Protein AF-A0A9P6Q3I6-F1 (afdb_monomer)

Foldseek 3Di:
DFPPQPDLPPQCVQKEKEKELLPDPPQCQLLVLLCLLSVHHYAYDYHPPDPPDPDRDWMKMWMQGNVRDIDIDTGSVVSNVVSQVVSVQADPDPVRNVLVVVLVVLVVVLVVLLCVQAVPDPHSLPQVSVLVSCVVSVVSLVVQLVQLVVLVLCLDNHNRDHHSVLSVLLLVLLVCCVSHVPSSVVQLDCVHRVSSVSNNVVCCPPPSVVVQSPPPDSSDDPRVPPDPDAAEDEFEDQAPVLLVCVCCQLVVWDWPDWDDDVPDSAIKTWTDDPPDNHIYMYGYCVVPVVDAGLPPCPDAAEDEDAAPVCSVPPRAVVVVKAWPDDQDDDPFWTWTWIAGPRGHIHIYTYGDPPND

Organism: NCBI:txid1343610

Sequence (356 aa):
MPKGINKPCSTLKGSRFILSGADVPPQTYLPQLLLTFAEVEFECQPSDGQKVDSTPPDAHLKHVREDGSTFELEDVKVITRYLARLLDLDGESAEEDAQLDMVLALLEKILRQWIAEVYSKPNPRDTDVFEKFLKNVTPALRKMEEHLVKNESNGHFIRNRITYLDIAYHEVVAFFLDTYPKSVGTILRPSELPATFKLYECFRVHPRLSRQVSTGDPWRYHRCSRVLGLRDVGFLVRDIRRSLKFYTNNFGFVCAKKLMAPQSHLGYVEFDLPNTTAVLSLLSQEGQPEHQPGKMTQGPFSLIVKDVRSMLKKEMTGNGVKVHNGPEEHSWGTLARILDPDNNVITIIDIKPGFE

Nearest PDB structures (foldseek):
  5umq-assembly1_A  TM=7.886E-01  e=2.091E-08  Streptomyces sp. CB03234
  1fa5-assembly1_B  TM=7.796E-01  e=3.645E-06  Escherichia coli
  4mts-assembly1_B  TM=7.533E-01  e=2.054E-06  Pseudomonas aeruginosa PAO1
  8bhz-assembly1_A-2  TM=7.173E-01  e=7.750E-07  Schistosoma haematobium
  2p25-assembly1_A-2  TM=7.422E-01  e=1.443E-05  Enterococcus faecalis V583

Structure (mmCIF, N/CA/C/O backbone):
data_AF-A0A9P6Q3I6-F1
#
_entry.id   AF-A0A9P6Q3I6-F1
#
loop_
_atom_site.group_PDB
_atom_site.id
_atom_site.type_symbol
_atom_site.label_atom_id
_atom_site.label_alt_id
_atom_site.label_comp_id
_atom_site.label_asym_id
_atom_site.label_entity_id
_atom_site.label_seq_id
_atom_site.pdbx_PDB_ins_code
_atom_site.Cartn_x
_atom_site.Cartn_y
_atom_site.Cartn_z
_atom_site.occupancy
_atom_site.B_iso_or_equiv
_atom_site.auth_seq_id
_atom_site.auth_comp_id
_atom_site.auth_asym_id
_atom_site.auth_atom_id
_atom_site.pdbx_PDB_model_num
ATOM 1 N N . MET A 1 1 ? -0.807 -15.926 20.078 1.00 32.12 1 MET A N 1
ATOM 2 C CA . MET A 1 1 ? -1.267 -15.147 18.910 1.00 32.12 1 MET A CA 1
ATOM 3 C C . MET A 1 1 ? -2.420 -14.273 19.370 1.00 32.12 1 MET A C 1
ATOM 5 O O . MET A 1 1 ? -3.267 -14.810 20.083 1.00 32.12 1 MET A O 1
ATOM 9 N N . PRO A 1 2 ? -2.441 -12.968 19.051 1.00 37.06 2 PRO A N 1
ATOM 10 C CA . PRO A 1 2 ? -3.590 -12.117 19.347 1.00 37.06 2 PRO A CA 1
ATOM 11 C C . PRO A 1 2 ? -4.831 -12.710 18.677 1.00 37.06 2 PRO A C 1
ATOM 13 O O . PRO A 1 2 ? -4.715 -13.351 17.629 1.00 37.06 2 PRO A O 1
ATOM 16 N N . LYS A 1 3 ? -6.006 -12.539 19.289 1.00 39.69 3 LYS A N 1
ATOM 17 C CA . LYS A 1 3 ? -7.287 -12.927 18.687 1.00 39.69 3 LYS A CA 1
ATOM 18 C C . LYS A 1 3 ? -7.513 -12.036 17.461 1.00 39.69 3 LYS A C 1
ATOM 20 O O . LYS A 1 3 ? -8.083 -10.961 17.578 1.00 39.69 3 LYS A O 1
ATOM 25 N N . GLY A 1 4 ? -6.976 -12.452 16.315 1.00 42.59 4 GLY A N 1
ATOM 26 C CA . GLY A 1 4 ? -7.217 -11.805 15.032 1.00 42.59 4 GLY A CA 1
ATOM 27 C C . GLY A 1 4 ? -8.708 -11.822 14.719 1.00 42.59 4 GLY A C 1
ATOM 28 O O . GLY A 1 4 ? -9.409 -12.725 15.177 1.00 42.59 4 GLY A O 1
ATOM 29 N N . ILE A 1 5 ? -9.153 -10.808 13.972 1.00 50.41 5 ILE A N 1
ATOM 30 C CA . ILE A 1 5 ? -10.521 -10.593 13.481 1.00 50.41 5 ILE A CA 1
ATOM 31 C C . ILE A 1 5 ? -11.199 -11.945 13.227 1.00 50.41 5 ILE A C 1
ATOM 33 O O . ILE A 1 5 ? -10.932 -12.633 12.235 1.00 50.41 5 ILE A O 1
ATOM 37 N N . ASN A 1 6 ? -12.013 -12.379 14.190 1.00 42.25 6 ASN A N 1
ATOM 38 C CA . ASN A 1 6 ? -12.636 -13.692 14.157 1.00 42.25 6 ASN A CA 1
ATOM 39 C C . ASN A 1 6 ? -13.849 -13.595 13.234 1.00 42.25 6 ASN A C 1
ATOM 41 O O . ASN A 1 6 ? -14.943 -13.257 13.670 1.00 42.25 6 ASN A O 1
ATOM 45 N N . LYS A 1 7 ? -13.610 -13.973 11.973 1.00 44.62 7 LYS A N 1
ATOM 46 C CA . LYS A 1 7 ? -14.520 -14.023 10.817 1.00 44.62 7 LYS A CA 1
ATOM 47 C C . LYS A 1 7 ? -14.640 -12.702 10.046 1.00 44.62 7 LYS A C 1
ATOM 49 O O . LYS A 1 7 ? -14.741 -11.647 10.662 1.00 44.62 7 LYS A O 1
ATOM 54 N N . PRO A 1 8 ? -14.691 -12.757 8.696 1.00 51.00 8 PRO A N 1
ATOM 55 C CA . PRO A 1 8 ? -15.210 -11.637 7.921 1.00 51.00 8 PRO A CA 1
ATOM 56 C C . PRO A 1 8 ? -16.589 -11.306 8.482 1.00 51.00 8 PRO A C 1
ATOM 58 O O . PRO A 1 8 ? -17.426 -12.203 8.629 1.00 51.00 8 PRO A O 1
ATOM 61 N N . CYS A 1 9 ? -16.769 -10.046 8.874 1.00 55.00 9 CYS A N 1
ATOM 62 C CA . CYS A 1 9 ? -17.995 -9.538 9.468 1.00 55.00 9 CYS A CA 1
ATOM 63 C C . CYS A 1 9 ? -19.157 -9.991 8.570 1.00 55.00 9 CYS A C 1
ATOM 65 O O . CYS A 1 9 ? -19.273 -9.534 7.434 1.00 55.00 9 CYS A O 1
ATOM 67 N N . SER A 1 10 ? -19.983 -10.944 9.025 1.00 61.25 10 SER A N 1
ATOM 68 C CA . SER A 1 10 ? -21.115 -11.464 8.235 1.00 61.25 10 SER A CA 1
ATOM 69 C C . SER A 1 10 ? -22.044 -10.336 7.780 1.00 61.25 10 SER A C 1
ATOM 71 O O . SER A 1 10 ? -22.721 -10.454 6.767 1.00 61.25 10 SER A O 1
ATOM 73 N N . THR A 1 11 ? -22.000 -9.234 8.522 1.00 63.50 11 THR A N 1
ATOM 74 C CA . THR A 1 11 ? -22.650 -7.942 8.321 1.00 63.50 11 THR A CA 1
ATOM 75 C C . THR A 1 11 ? -22.229 -7.201 7.046 1.00 63.50 11 THR A C 1
ATOM 77 O O . THR A 1 11 ? -22.896 -6.244 6.676 1.00 63.50 11 THR A O 1
ATOM 80 N N . LEU A 1 12 ? -21.143 -7.607 6.378 1.00 82.31 12 LEU A N 1
ATOM 81 C CA . LEU A 1 12 ? -20.655 -6.989 5.136 1.00 82.31 12 LEU A CA 1
ATOM 82 C C . LEU A 1 12 ? -20.884 -7.849 3.894 1.00 82.31 12 LEU A C 1
ATOM 84 O O . LEU A 1 12 ? -20.510 -7.460 2.787 1.00 82.31 12 LEU A O 1
ATOM 88 N N . LYS A 1 13 ? -21.484 -9.031 4.050 1.00 81.75 13 LYS A N 1
ATOM 89 C CA . LYS A 1 13 ? -21.786 -9.889 2.908 1.00 81.75 13 LYS A CA 1
ATOM 90 C C . LYS A 1 13 ? -22.810 -9.186 2.011 1.00 81.75 13 LYS A C 1
ATOM 92 O O . LYS A 1 13 ? -23.878 -8.818 2.473 1.00 81.75 13 LYS A O 1
ATOM 97 N N . GLY A 1 14 ? -22.473 -9.001 0.735 1.00 83.19 14 GLY A N 1
ATOM 98 C CA . GLY A 1 14 ? -23.333 -8.291 -0.220 1.00 83.19 14 GLY A CA 1
ATOM 99 C C . GLY A 1 14 ? -23.227 -6.762 -0.167 1.00 83.19 14 GLY A C 1
ATOM 100 O O . GLY A 1 14 ? -23.825 -6.099 -1.010 1.00 83.19 14 GLY A O 1
ATOM 101 N N . SER A 1 15 ? -22.441 -6.201 0.758 1.00 90.69 15 SER A N 1
ATOM 102 C CA . SER A 1 15 ? -22.097 -4.779 0.743 1.00 90.69 15 SER A CA 1
ATOM 103 C C . SER A 1 15 ? -21.006 -4.474 -0.283 1.00 90.69 15 SER A C 1
ATOM 105 O O . SER A 1 15 ? -20.135 -5.301 -0.556 1.00 90.69 15 SER A O 1
ATOM 107 N N . ARG A 1 16 ? -21.017 -3.249 -0.810 1.00 91.81 16 ARG A N 1
ATOM 108 C CA . ARG A 1 16 ? -19.974 -2.700 -1.683 1.00 91.81 16 ARG A CA 1
ATOM 109 C C . ARG A 1 16 ? -19.595 -1.297 -1.233 1.00 91.81 16 ARG A C 1
ATOM 111 O O . ARG A 1 16 ? -20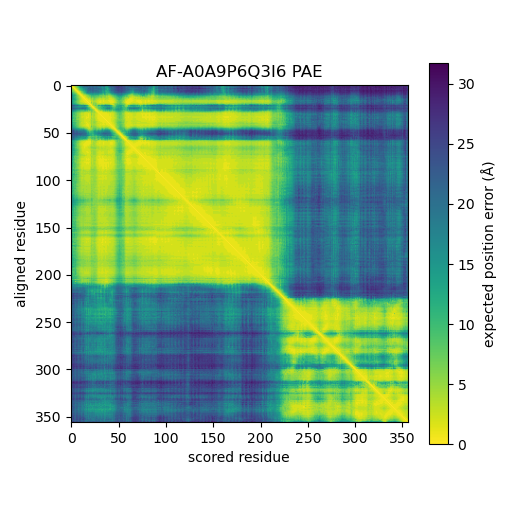.467 -0.488 -0.917 1.00 91.81 16 ARG A O 1
ATOM 118 N N . PHE A 1 17 ? -18.304 -0.994 -1.259 1.00 93.31 17 PHE A N 1
ATOM 119 C CA . PHE A 1 17 ? -17.782 0.333 -0.945 1.00 93.31 17 PHE A CA 1
ATOM 120 C C . PHE A 1 17 ? -17.242 0.997 -2.208 1.00 93.31 17 PHE A C 1
ATOM 122 O O . PHE A 1 17 ? -16.581 0.353 -3.019 1.00 93.31 17 PHE A O 1
ATOM 129 N N . ILE A 1 18 ? -17.524 2.283 -2.371 1.00 91.62 18 ILE A N 1
ATOM 130 C CA . ILE A 1 18 ? -16.950 3.128 -3.414 1.00 91.62 18 ILE A CA 1
ATOM 131 C C . ILE A 1 18 ? -16.285 4.298 -2.702 1.00 91.62 18 ILE A C 1
ATOM 133 O O . ILE A 1 18 ? -16.938 4.982 -1.915 1.00 91.62 18 ILE A O 1
ATOM 137 N N . LEU A 1 19 ? -14.997 4.499 -2.948 1.00 88.56 19 LEU A N 1
ATOM 138 C CA . LEU A 1 19 ? -14.213 5.574 -2.362 1.00 88.56 19 LEU A CA 1
ATOM 139 C C . LEU A 1 19 ? -13.742 6.523 -3.466 1.00 88.56 19 LEU A C 1
ATOM 141 O O . LEU A 1 19 ? -13.033 6.114 -4.387 1.00 88.56 19 LEU A O 1
ATOM 145 N N . SER A 1 20 ? -14.123 7.787 -3.347 1.00 85.19 20 SER A N 1
ATOM 146 C CA . SER A 1 20 ? -13.834 8.858 -4.299 1.00 85.19 20 SER A CA 1
ATOM 147 C C . SER A 1 20 ? -12.932 9.922 -3.668 1.00 85.19 20 SER A C 1
ATOM 149 O O . SER A 1 20 ? -12.764 9.966 -2.447 1.00 85.19 20 SER A O 1
ATOM 151 N N . GLY A 1 21 ? -12.319 10.771 -4.500 1.00 73.94 21 GLY A N 1
ATOM 152 C CA . GLY A 1 21 ? -11.299 11.736 -4.048 1.00 73.94 21 GLY A CA 1
ATOM 153 C C . GLY A 1 21 ? -9.914 11.104 -3.903 1.00 73.94 21 GLY A C 1
ATOM 154 O O . GLY A 1 21 ? -9.029 11.646 -3.248 1.00 73.94 21 GLY A O 1
ATOM 155 N N . ALA A 1 22 ? -9.728 9.930 -4.513 1.00 57.47 22 ALA A N 1
ATOM 156 C CA . ALA A 1 22 ? -8.557 9.112 -4.287 1.00 57.47 22 ALA A CA 1
ATOM 157 C C . ALA A 1 22 ? -7.266 9.783 -4.773 1.00 57.47 22 ALA A C 1
ATOM 159 O O . ALA A 1 22 ? -6.216 9.459 -4.232 1.00 57.47 22 ALA A O 1
ATOM 160 N N . ASP A 1 23 ? -7.342 10.715 -5.733 1.00 58.38 23 ASP A N 1
ATOM 161 C CA . ASP A 1 23 ? -6.241 11.289 -6.533 1.00 58.38 23 ASP A CA 1
ATOM 162 C C . ASP A 1 23 ? -5.193 12.116 -5.746 1.00 58.38 23 ASP A C 1
ATOM 164 O O . ASP A 1 23 ? -4.198 12.570 -6.316 1.00 58.38 23 ASP A O 1
ATOM 168 N N . VAL A 1 24 ? -5.377 12.287 -4.429 1.00 54.75 24 VAL A N 1
ATOM 169 C CA . VAL A 1 24 ? -4.492 13.086 -3.569 1.00 54.75 24 VAL A CA 1
ATOM 170 C C . VAL A 1 24 ? -4.094 12.312 -2.300 1.00 54.75 24 VAL A C 1
ATOM 172 O O . VAL A 1 24 ? -4.782 12.380 -1.274 1.00 54.75 24 VAL A O 1
ATOM 175 N N . PRO A 1 25 ? -2.948 11.603 -2.299 1.00 54.81 25 PRO A N 1
ATOM 176 C CA . PRO A 1 25 ? -2.324 11.143 -1.059 1.00 54.81 25 PRO A CA 1
ATOM 177 C C . PRO A 1 25 ? -2.041 12.381 -0.189 1.00 54.81 25 PRO A C 1
ATOM 179 O O . PRO A 1 25 ? -1.353 13.285 -0.672 1.00 54.81 25 PRO A O 1
ATOM 182 N N . PRO A 1 26 ? -2.593 12.509 1.039 1.00 60.44 26 PRO A N 1
ATOM 183 C CA . PRO A 1 26 ? -2.929 11.443 1.995 1.00 60.44 26 PRO A CA 1
ATOM 184 C C . PRO A 1 26 ? -4.432 11.248 2.321 1.00 60.44 26 PRO A C 1
ATOM 186 O O . PRO A 1 26 ? -4.755 10.542 3.277 1.00 60.44 26 PRO A O 1
ATOM 189 N N . GLN A 1 27 ? -5.364 11.872 1.595 1.00 62.66 27 GLN A N 1
ATOM 190 C CA . GLN A 1 27 ? -6.754 12.029 2.059 1.00 62.66 27 GLN A CA 1
ATOM 191 C C . GLN A 1 27 ? -7.611 10.755 1.991 1.00 62.66 27 GLN A C 1
ATOM 193 O O . GLN A 1 27 ? -8.518 10.601 2.796 1.00 62.66 27 GLN A O 1
ATOM 198 N N . THR A 1 28 ? -7.335 9.802 1.103 1.00 68.25 28 THR A N 1
ATOM 199 C CA . THR A 1 28 ? -8.105 8.539 1.031 1.00 68.25 28 THR A CA 1
ATOM 200 C C . THR A 1 28 ? -7.341 7.323 1.531 1.00 68.25 28 THR A C 1
ATOM 202 O O . THR A 1 28 ? -7.900 6.229 1.582 1.00 68.25 28 THR A O 1
ATOM 205 N N . TYR A 1 29 ? -6.072 7.488 1.900 1.00 79.25 29 TYR A N 1
ATOM 206 C CA . TYR A 1 29 ? -5.173 6.365 2.149 1.00 79.25 29 TYR A CA 1
ATOM 207 C C . TYR A 1 29 ? -5.635 5.480 3.305 1.00 79.25 29 TYR A C 1
ATOM 209 O O . TYR A 1 29 ? -5.768 4.269 3.152 1.00 79.25 29 TYR A O 1
ATOM 217 N N . LEU A 1 30 ? -5.938 6.088 4.453 1.00 86.56 30 LEU A N 1
ATOM 218 C CA . LEU A 1 30 ? -6.318 5.332 5.640 1.00 86.56 30 LEU A CA 1
ATOM 219 C C . LEU A 1 30 ? -7.632 4.547 5.439 1.00 86.56 30 LEU A C 1
ATOM 221 O O . LEU A 1 30 ? -7.637 3.351 5.721 1.00 86.56 30 LEU A O 1
ATOM 225 N N . PRO A 1 31 ? -8.709 5.118 4.864 1.00 90.62 31 PRO A N 1
ATOM 226 C CA . PRO A 1 31 ? -9.884 4.338 4.473 1.00 90.62 31 PRO A CA 1
ATOM 227 C C . PRO A 1 31 ? -9.581 3.129 3.569 1.00 90.62 31 PRO A C 1
ATOM 229 O O . PRO A 1 31 ? -10.076 2.032 3.836 1.00 90.62 31 PRO A O 1
ATOM 232 N N . GLN A 1 32 ? -8.750 3.299 2.532 1.00 86.88 32 GLN A N 1
ATOM 233 C CA . GLN A 1 32 ? -8.362 2.200 1.629 1.00 86.88 32 GLN A CA 1
ATOM 234 C C . GLN A 1 32 ? -7.597 1.109 2.372 1.00 86.88 32 GLN A C 1
ATOM 236 O O . GLN A 1 32 ? -7.838 -0.082 2.167 1.00 86.88 32 GLN A O 1
ATOM 241 N N . LEU A 1 33 ? -6.687 1.518 3.250 1.00 86.38 33 LEU A N 1
ATOM 242 C CA . LEU A 1 33 ? -5.874 0.627 4.056 1.00 86.38 33 LEU A CA 1
ATOM 243 C C . LEU A 1 33 ? -6.737 -0.231 4.988 1.00 86.38 33 LEU A C 1
ATOM 245 O O . LEU A 1 33 ? -6.525 -1.438 5.058 1.00 86.38 33 LEU A O 1
ATOM 249 N N . LEU A 1 34 ? -7.752 0.348 5.640 1.00 91.38 34 LEU A N 1
ATOM 250 C CA . LEU A 1 34 ? -8.669 -0.409 6.502 1.00 91.38 34 LEU A CA 1
ATOM 251 C C . LEU A 1 34 ? -9.511 -1.417 5.713 1.00 91.38 34 LEU A C 1
ATOM 253 O O . LEU A 1 34 ? -9.619 -2.573 6.123 1.00 91.38 34 LEU A O 1
ATOM 257 N N . LEU A 1 35 ? -10.067 -1.009 4.568 1.00 89.50 35 LEU A N 1
ATOM 258 C CA . LEU A 1 35 ? -10.831 -1.905 3.691 1.00 89.50 35 LEU A CA 1
ATOM 259 C C . LEU A 1 35 ? -9.955 -3.051 3.166 1.00 89.50 35 LEU A C 1
ATOM 261 O O . LEU A 1 35 ? -10.367 -4.211 3.194 1.00 89.50 35 LEU A O 1
ATOM 265 N N . THR A 1 36 ? -8.716 -2.744 2.774 1.00 85.69 36 THR A N 1
ATOM 266 C CA . THR A 1 36 ? -7.747 -3.745 2.308 1.00 85.69 36 THR A CA 1
ATOM 267 C C . THR A 1 36 ? -7.344 -4.698 3.431 1.00 85.69 36 THR A C 1
ATOM 269 O O . THR A 1 36 ? -7.360 -5.915 3.245 1.00 85.69 36 THR A O 1
ATOM 272 N N . PHE A 1 37 ? -7.043 -4.175 4.621 1.00 87.12 37 PHE A N 1
ATOM 273 C CA . PHE A 1 37 ? -6.702 -4.977 5.796 1.00 87.12 37 PHE A CA 1
ATOM 274 C C . PHE A 1 37 ? -7.845 -5.903 6.228 1.00 87.12 37 PHE A C 1
ATOM 276 O O . PHE A 1 37 ? -7.610 -6.999 6.743 1.00 87.12 37 PHE A O 1
ATOM 283 N N . ALA A 1 38 ? -9.090 -5.487 6.019 1.00 87.69 38 ALA A N 1
ATOM 284 C CA . ALA A 1 38 ? -10.259 -6.313 6.277 1.00 87.69 38 ALA A CA 1
ATOM 285 C C . ALA A 1 38 ? -10.596 -7.289 5.136 1.00 87.69 38 ALA A C 1
ATOM 287 O O . ALA A 1 38 ? -11.525 -8.081 5.290 1.00 87.69 38 ALA A O 1
ATOM 288 N N . GLU A 1 39 ? -9.843 -7.265 4.030 1.00 84.88 39 GLU A N 1
ATOM 289 C CA . GLU A 1 39 ? -10.104 -8.051 2.816 1.00 84.88 39 GLU A CA 1
ATOM 290 C C . GLU A 1 39 ? -11.527 -7.801 2.270 1.00 84.88 39 GLU A C 1
ATOM 292 O O . GLU A 1 39 ? -12.203 -8.712 1.794 1.00 84.88 39 GLU A O 1
ATOM 297 N N . VAL A 1 40 ? -11.989 -6.549 2.364 1.00 85.69 40 VAL A N 1
ATOM 298 C CA . VAL A 1 40 ? -13.291 -6.095 1.863 1.00 85.69 40 VAL A CA 1
ATOM 299 C C . VAL A 1 40 ? -13.122 -5.555 0.449 1.00 85.69 40 VAL A C 1
ATOM 301 O O . VAL A 1 40 ? -12.227 -4.754 0.191 1.00 85.69 40 VAL A O 1
ATOM 304 N N . GLU A 1 41 ? -13.990 -5.972 -0.473 1.00 83.12 41 GLU A N 1
ATOM 305 C CA . GLU A 1 41 ? -13.993 -5.434 -1.833 1.00 83.12 41 GLU A CA 1
ATOM 306 C C . GLU A 1 41 ? -14.492 -3.983 -1.853 1.00 83.12 41 GLU A C 1
ATOM 308 O O . GLU A 1 41 ? -15.535 -3.644 -1.284 1.00 83.12 41 GLU A O 1
ATOM 313 N N . PHE A 1 42 ? -13.754 -3.122 -2.550 1.00 87.69 42 PHE A N 1
ATOM 314 C CA . PHE A 1 42 ? -14.125 -1.732 -2.774 1.00 87.69 42 PHE A CA 1
ATOM 315 C C . PHE A 1 42 ? -13.688 -1.266 -4.162 1.00 87.69 42 PHE A C 1
ATOM 317 O O . PHE A 1 42 ? -12.839 -1.875 -4.810 1.00 87.69 42 PHE A O 1
ATOM 324 N N . GLU A 1 43 ? -14.288 -0.178 -4.625 1.00 85.62 43 GLU A N 1
ATOM 325 C CA . GLU A 1 43 ? -13.920 0.507 -5.859 1.00 85.62 43 GLU A CA 1
ATOM 326 C C . GLU A 1 43 ? -13.332 1.876 -5.519 1.00 85.62 43 GLU A C 1
ATOM 328 O O . GLU A 1 43 ? -13.913 2.619 -4.732 1.00 85.62 43 GLU A O 1
ATOM 333 N N . CYS A 1 44 ? -12.206 2.231 -6.136 1.00 82.12 44 CYS A N 1
ATOM 334 C CA . CYS A 1 44 ? -11.710 3.605 -6.125 1.00 82.12 44 CYS A CA 1
ATOM 335 C C . CYS A 1 44 ? -12.201 4.324 -7.376 1.00 82.12 44 CYS A C 1
ATOM 337 O O . CYS A 1 44 ? -11.988 3.832 -8.488 1.00 82.12 44 CYS A O 1
ATOM 339 N N . GLN A 1 45 ? -12.802 5.495 -7.201 1.00 78.62 45 GLN A N 1
ATOM 340 C CA . GLN A 1 45 ? -13.164 6.380 -8.299 1.00 78.62 45 GLN A CA 1
ATOM 341 C C . GLN A 1 45 ? -12.312 7.657 -8.237 1.00 78.62 45 GLN A C 1
ATOM 343 O O . GLN A 1 45 ? -12.076 8.188 -7.146 1.00 78.62 45 GLN A O 1
ATOM 348 N N . PRO A 1 46 ? -11.817 8.152 -9.386 1.00 68.50 46 PRO A N 1
ATOM 349 C CA . PRO A 1 46 ? -11.240 9.489 -9.446 1.00 68.50 46 PRO A CA 1
ATOM 350 C C . PRO A 1 46 ? -12.286 10.503 -8.981 1.00 68.50 46 PRO A C 1
ATOM 352 O O . PRO A 1 46 ? -13.486 10.273 -9.149 1.00 68.50 46 PRO A O 1
ATOM 355 N N . SER A 1 47 ? -11.865 11.635 -8.421 1.00 64.25 47 SER A N 1
ATOM 356 C CA . SER A 1 47 ? -12.816 12.738 -8.223 1.00 64.25 47 SER A CA 1
ATOM 357 C C . SER A 1 47 ? -13.380 13.149 -9.587 1.00 64.25 47 SER A C 1
ATOM 359 O O . SER A 1 47 ? -12.595 13.357 -10.513 1.00 64.25 47 SER A O 1
ATOM 361 N N . ASP A 1 48 ? -14.708 13.243 -9.719 1.00 59.44 48 ASP A N 1
ATOM 362 C CA . ASP A 1 48 ? -15.429 13.538 -10.967 1.00 59.44 48 ASP A CA 1
ATOM 363 C C . ASP A 1 48 ? -15.013 14.883 -11.577 1.00 59.44 48 ASP A C 1
ATOM 365 O O . ASP A 1 48 ? -15.710 15.877 -11.405 1.00 59.44 48 ASP A O 1
ATOM 369 N N . GLY A 1 49 ? -13.873 14.936 -12.274 1.00 51.50 49 GLY A N 1
ATOM 370 C CA . GLY A 1 49 ? -13.434 16.004 -13.180 1.00 51.50 49 GLY A CA 1
ATOM 371 C C . GLY A 1 49 ? -13.559 17.451 -12.685 1.00 51.50 49 GLY A C 1
ATOM 372 O O . GLY A 1 49 ? -13.444 18.366 -13.506 1.00 51.50 49 GLY A O 1
ATOM 373 N N . GLN A 1 50 ? -13.827 17.689 -11.397 1.00 47.91 50 GLN A N 1
ATOM 374 C CA . GLN A 1 50 ? -14.010 19.021 -10.857 1.00 47.91 50 GLN A CA 1
ATOM 375 C C . GLN A 1 50 ? -12.672 19.717 -11.016 1.00 47.91 50 GLN A C 1
ATOM 377 O O . GLN A 1 50 ? -11.631 19.206 -10.598 1.00 47.91 50 GLN A O 1
ATOM 382 N N . LYS A 1 51 ? -12.703 20.849 -11.727 1.00 47.03 51 LYS A N 1
ATOM 383 C CA . LYS A 1 51 ? -11.537 21.702 -11.919 1.00 47.03 51 LYS A CA 1
ATOM 384 C C . LYS A 1 51 ? -10.879 21.868 -10.559 1.00 47.03 51 LYS A C 1
ATOM 386 O O . LYS A 1 51 ? -11.543 22.291 -9.619 1.00 47.03 51 LYS A O 1
ATOM 391 N N . VAL A 1 52 ? -9.608 21.485 -10.488 1.00 45.38 52 VAL A N 1
ATOM 392 C CA . VAL A 1 52 ? -8.768 21.629 -9.305 1.00 45.38 52 VAL A CA 1
ATOM 393 C C . VAL A 1 52 ? -8.618 23.125 -9.036 1.00 45.38 52 VAL A C 1
ATOM 395 O O . VAL A 1 52 ? -7.655 23.757 -9.464 1.00 45.38 52 VAL A O 1
ATOM 398 N N . ASP A 1 53 ? -9.606 23.716 -8.370 1.00 49.72 53 ASP A N 1
ATOM 399 C CA . ASP A 1 53 ? -9.349 24.854 -7.507 1.00 49.72 53 ASP A CA 1
ATOM 400 C C . ASP A 1 53 ? -8.376 24.363 -6.424 1.00 49.72 53 ASP A C 1
ATOM 402 O O . ASP A 1 53 ? -8.298 23.174 -6.124 1.00 49.72 53 ASP A O 1
ATOM 406 N N . SER A 1 54 ? -7.553 25.257 -5.885 1.00 51.09 54 SER A N 1
ATOM 407 C CA . SER A 1 54 ? -6.342 24.968 -5.092 1.00 51.09 54 SER A CA 1
ATOM 408 C C . SER A 1 54 ? -6.529 24.153 -3.796 1.00 51.09 54 SER A C 1
ATOM 410 O O . SER A 1 54 ? -5.576 24.009 -3.028 1.00 51.09 54 SER A O 1
ATOM 412 N N . THR A 1 55 ? -7.726 23.625 -3.539 1.00 53.66 55 THR A N 1
ATOM 413 C CA . THR A 1 55 ? -8.050 22.765 -2.403 1.00 53.66 55 THR A CA 1
ATOM 414 C C . THR A 1 55 ? -8.281 21.338 -2.909 1.00 53.66 55 THR A C 1
ATOM 416 O O . THR A 1 55 ? -9.144 21.139 -3.762 1.00 53.66 55 THR A O 1
ATOM 419 N N . PRO A 1 56 ? -7.519 20.341 -2.427 1.00 54.62 56 PRO A N 1
ATOM 420 C CA . PRO A 1 56 ? -7.724 18.963 -2.840 1.00 54.62 56 PRO A CA 1
ATOM 421 C C . PRO A 1 56 ? -9.136 18.487 -2.461 1.00 54.62 56 PRO A C 1
ATOM 423 O O . PRO A 1 56 ? -9.590 18.827 -1.366 1.00 54.62 56 PRO A O 1
ATOM 426 N N . PRO A 1 57 ? -9.830 17.751 -3.350 1.00 59.03 57 PRO A N 1
ATOM 427 C CA . PRO A 1 57 ? -11.199 17.311 -3.111 1.00 59.03 57 PRO A CA 1
ATOM 428 C C . PRO A 1 57 ? -11.250 16.378 -1.904 1.00 59.03 57 PRO A C 1
ATOM 430 O O . PRO A 1 57 ? -10.492 15.414 -1.842 1.00 59.03 57 PRO A O 1
ATOM 433 N N . ASP A 1 58 ? -12.155 16.656 -0.966 1.00 72.38 58 ASP A N 1
ATOM 434 C CA . ASP A 1 58 ? -12.319 15.835 0.229 1.00 72.38 58 ASP A CA 1
ATOM 435 C C . ASP A 1 58 ? -12.640 14.375 -0.133 1.00 72.38 58 ASP A C 1
ATOM 437 O O . ASP A 1 58 ? -13.337 14.076 -1.107 1.00 72.38 58 ASP A O 1
ATOM 441 N N . ALA A 1 59 ? -12.126 13.446 0.676 1.00 84.81 59 ALA A N 1
ATOM 442 C CA . ALA A 1 59 ? -12.453 12.033 0.547 1.00 84.81 59 ALA A CA 1
ATOM 443 C C . ALA A 1 59 ? -13.968 11.821 0.700 1.00 84.81 59 ALA A C 1
ATOM 445 O O . ALA A 1 59 ? -14.566 12.316 1.658 1.00 84.81 59 ALA A O 1
ATOM 446 N N . HIS A 1 60 ? -14.562 11.035 -0.200 1.00 90.25 60 HIS A N 1
ATOM 447 C CA . HIS A 1 60 ? -15.976 10.651 -0.157 1.00 90.25 60 HIS A CA 1
ATOM 448 C C . HIS A 1 60 ? -16.102 9.129 -0.169 1.00 90.25 60 HIS A C 1
ATOM 450 O O . HIS A 1 60 ? -15.466 8.453 -0.976 1.00 90.25 60 HIS A O 1
ATOM 456 N N . LEU A 1 61 ? -16.903 8.577 0.740 1.00 93.19 61 LEU A N 1
ATOM 457 C CA . LEU A 1 61 ? -17.228 7.156 0.804 1.00 93.19 61 LEU A CA 1
ATOM 458 C C . LEU A 1 61 ? -18.716 6.964 0.533 1.00 93.19 61 LEU A C 1
ATOM 460 O O . LEU A 1 61 ? -19.555 7.497 1.256 1.00 93.19 61 LEU A O 1
ATOM 464 N N . LYS A 1 62 ? -19.037 6.069 -0.399 1.00 95.31 62 LYS A N 1
ATOM 465 C CA . LYS A 1 62 ? -20.372 5.502 -0.587 1.00 95.31 62 LYS A CA 1
ATOM 466 C C . LYS A 1 62 ? -20.380 4.023 -0.217 1.00 95.31 62 LYS A C 1
ATOM 468 O O . LYS A 1 62 ? -19.769 3.196 -0.890 1.00 95.31 62 LYS A O 1
ATOM 473 N N . HIS A 1 63 ? -21.115 3.679 0.834 1.00 95.69 63 HIS A N 1
ATOM 474 C CA . HIS A 1 63 ? -21.405 2.301 1.222 1.00 95.69 63 HIS A CA 1
ATOM 475 C C . HIS A 1 63 ? -22.777 1.897 0.672 1.00 95.69 63 HIS A C 1
ATOM 477 O O . HIS A 1 63 ? -23.807 2.424 1.092 1.00 95.69 63 HIS A O 1
ATOM 483 N N . VAL A 1 64 ? -22.785 0.958 -0.271 1.00 94.94 64 VAL A N 1
ATOM 484 C CA . VAL A 1 64 ? -23.984 0.291 -0.792 1.00 94.94 64 VAL A CA 1
ATOM 485 C C . VAL A 1 64 ? -24.208 -0.976 0.029 1.00 94.94 64 VAL A C 1
ATOM 487 O O . VAL A 1 64 ? -23.346 -1.853 0.038 1.00 94.94 64 VAL A O 1
ATOM 490 N N . ARG A 1 65 ? -25.330 -1.063 0.741 1.00 93.25 65 ARG A N 1
ATOM 491 C CA . ARG A 1 65 ? -25.691 -2.227 1.564 1.00 93.25 65 ARG A CA 1
ATOM 492 C C . ARG A 1 65 ? -26.319 -3.334 0.713 1.00 93.25 65 ARG A C 1
ATOM 494 O O . ARG A 1 65 ? -26.687 -3.105 -0.437 1.00 93.25 65 ARG A O 1
ATOM 501 N N . GLU A 1 66 ? -26.489 -4.518 1.301 1.00 91.50 66 GLU A N 1
ATOM 502 C CA . GLU A 1 66 ? -27.098 -5.687 0.643 1.00 91.50 66 GLU A CA 1
ATOM 503 C C . GLU A 1 66 ? -28.514 -5.409 0.097 1.00 91.50 66 GLU A C 1
ATOM 505 O O . GLU A 1 66 ? -28.868 -5.885 -0.979 1.00 91.50 66 GLU A O 1
ATOM 510 N N . ASP A 1 67 ? -29.307 -4.587 0.791 1.00 93.00 67 ASP A N 1
ATOM 511 C CA . ASP A 1 67 ? -30.658 -4.183 0.370 1.00 93.00 67 ASP A CA 1
ATOM 512 C C . ASP A 1 67 ? -30.673 -3.111 -0.739 1.00 93.00 67 ASP A C 1
ATOM 514 O O . ASP A 1 67 ? -31.736 -2.642 -1.147 1.00 93.00 67 ASP A O 1
ATOM 518 N N . GLY A 1 68 ? -29.497 -2.701 -1.219 1.00 93.50 68 GLY A N 1
ATOM 519 C CA . GLY A 1 68 ? -29.319 -1.638 -2.202 1.00 93.50 68 GLY A CA 1
ATOM 520 C C . GLY A 1 68 ? -29.400 -0.223 -1.626 1.00 93.50 68 GLY A C 1
ATOM 521 O O . GLY A 1 68 ? -29.164 0.734 -2.366 1.00 93.50 68 GLY A O 1
ATOM 522 N N . SER A 1 69 ? -29.689 -0.053 -0.330 1.00 96.12 69 SER A N 1
ATOM 523 C CA . SER A 1 69 ? -29.652 1.263 0.310 1.00 96.12 69 SER A CA 1
ATOM 524 C C . SER A 1 69 ? -28.224 1.802 0.361 1.00 96.12 69 SER A C 1
ATOM 526 O O . SER A 1 69 ? -27.249 1.054 0.479 1.00 96.12 69 SER A O 1
ATOM 528 N N . THR A 1 70 ? -28.089 3.123 0.280 1.00 96.12 70 THR A N 1
ATOM 529 C CA . THR A 1 70 ? -26.786 3.789 0.262 1.00 96.12 70 THR A CA 1
ATOM 530 C C . THR A 1 70 ? -26.595 4.655 1.496 1.00 96.12 70 THR A C 1
ATOM 532 O O . THR A 1 70 ? -27.525 5.319 1.954 1.00 96.12 70 THR A O 1
ATOM 535 N N . PHE A 1 71 ? -25.374 4.670 2.019 1.00 95.88 71 PHE A N 1
ATOM 536 C CA . PHE A 1 71 ? -24.930 5.577 3.069 1.00 95.88 71 PHE A CA 1
ATOM 537 C C . PHE A 1 71 ? -23.653 6.271 2.609 1.00 95.88 71 PHE A C 1
ATOM 539 O O . PHE A 1 71 ? -22.717 5.602 2.171 1.00 95.88 71 PHE A O 1
ATOM 546 N N . GLU A 1 72 ? -23.641 7.598 2.672 1.00 95.38 72 GLU A N 1
ATOM 547 C CA . GLU A 1 72 ? -22.558 8.419 2.138 1.00 95.38 72 GLU A CA 1
ATOM 548 C C . GLU A 1 72 ? -21.928 9.253 3.251 1.00 95.38 72 GLU A C 1
ATOM 550 O O . GLU A 1 72 ? -22.620 9.723 4.157 1.00 95.38 72 GLU A O 1
ATOM 555 N N . LEU A 1 73 ? -20.606 9.384 3.199 1.00 93.94 73 LEU A N 1
ATOM 556 C CA . LEU A 1 73 ? -19.799 10.141 4.144 1.00 93.94 73 LEU A CA 1
ATOM 557 C C . LEU A 1 73 ? -18.744 10.940 3.390 1.00 93.94 73 LEU A C 1
ATOM 559 O O . LEU A 1 73 ? -18.173 10.463 2.414 1.00 93.94 73 LEU A O 1
ATOM 563 N N . GLU A 1 74 ? -18.443 12.111 3.924 1.00 90.31 74 GLU A N 1
ATOM 564 C CA . GLU A 1 74 ? -17.322 12.954 3.523 1.00 90.31 74 GLU A CA 1
ATOM 565 C C . GLU A 1 74 ? -16.378 13.113 4.718 1.00 90.31 74 GLU A C 1
ATOM 567 O O . GLU A 1 74 ? -16.751 12.781 5.847 1.00 90.31 74 GLU A O 1
ATOM 572 N N . ASP A 1 75 ? -15.176 13.631 4.469 1.00 87.75 75 ASP A N 1
ATOM 573 C CA . ASP A 1 75 ? -14.069 13.765 5.424 1.00 87.75 75 ASP A CA 1
ATOM 574 C C . ASP A 1 75 ? -13.399 12.430 5.798 1.00 87.75 75 ASP A C 1
ATOM 576 O O . ASP A 1 75 ? -13.997 11.477 6.308 1.00 87.75 75 ASP A O 1
ATOM 580 N N . VAL A 1 76 ? -12.079 12.383 5.594 1.00 87.44 76 VAL A N 1
ATOM 581 C CA . VAL A 1 76 ? -11.251 11.194 5.835 1.00 87.44 76 VAL A CA 1
ATOM 582 C C . VAL A 1 76 ? -11.384 10.644 7.252 1.00 87.44 76 VAL A C 1
ATOM 584 O O . VAL A 1 76 ? -11.353 9.426 7.439 1.00 87.44 76 VAL A O 1
ATOM 587 N N . LYS A 1 77 ? -11.540 11.498 8.266 1.00 88.44 77 LYS A N 1
ATOM 588 C CA . LYS A 1 77 ? -11.588 11.076 9.670 1.00 88.44 77 LYS A CA 1
ATOM 589 C C . LYS A 1 77 ? -12.936 10.464 9.991 1.00 88.44 77 LYS A C 1
ATOM 591 O O . LYS A 1 77 ? -12.997 9.445 10.678 1.00 88.44 77 LYS A O 1
ATOM 596 N N . VAL A 1 78 ? -14.010 11.071 9.493 1.00 92.31 78 VAL A N 1
ATOM 597 C CA . VAL A 1 78 ? -15.370 10.543 9.650 1.00 92.31 78 VAL A CA 1
ATOM 598 C C . VAL A 1 78 ? -15.477 9.183 8.962 1.00 92.31 78 VAL A C 1
ATOM 600 O O . VAL A 1 78 ? -15.925 8.219 9.588 1.00 92.31 78 VAL A O 1
ATOM 603 N N . ILE A 1 79 ? -14.981 9.080 7.727 1.00 94.50 79 ILE A N 1
ATOM 604 C CA . ILE A 1 79 ? -14.911 7.829 6.965 1.00 94.50 79 ILE A CA 1
ATOM 605 C C . ILE A 1 79 ? -14.080 6.779 7.715 1.00 94.50 79 ILE A C 1
ATOM 607 O O . ILE A 1 79 ? -14.538 5.654 7.904 1.00 94.50 79 ILE A O 1
ATOM 611 N N . THR A 1 80 ? -12.887 7.144 8.193 1.00 92.44 80 THR A N 1
ATOM 612 C CA . THR A 1 80 ? -11.990 6.240 8.934 1.00 92.44 80 THR A CA 1
ATOM 613 C C . THR A 1 80 ? -12.673 5.674 10.174 1.00 92.44 80 THR A C 1
ATOM 615 O O . THR A 1 80 ? -12.698 4.459 10.341 1.00 92.44 80 THR A O 1
ATOM 618 N N . ARG A 1 81 ? -13.283 6.516 11.018 1.00 93.50 81 ARG A N 1
ATOM 619 C CA . ARG A 1 81 ? -13.983 6.059 12.233 1.00 93.50 81 ARG A CA 1
ATOM 620 C C . ARG A 1 81 ? -15.213 5.218 11.916 1.00 93.50 81 ARG A C 1
ATOM 622 O O . ARG A 1 81 ? -15.563 4.316 12.671 1.00 93.50 81 ARG A O 1
ATOM 629 N N . TYR A 1 82 ? -15.919 5.532 10.832 1.00 95.50 82 TYR A N 1
ATOM 630 C CA . TYR A 1 82 ? -17.043 4.719 10.380 1.00 95.50 82 TYR A CA 1
ATOM 631 C C . TYR A 1 82 ? -16.588 3.310 9.991 1.00 95.50 82 TYR A C 1
ATOM 633 O O . TYR A 1 82 ? -17.148 2.330 10.481 1.00 95.50 82 TYR A O 1
ATOM 641 N N . LEU A 1 83 ? -15.549 3.216 9.159 1.00 95.25 83 LEU A N 1
ATOM 642 C CA . LEU A 1 83 ? -14.973 1.945 8.734 1.00 95.25 83 LEU A CA 1
ATOM 643 C C . LEU A 1 83 ? -14.362 1.185 9.912 1.00 95.25 83 LEU A C 1
ATOM 645 O O . LEU A 1 83 ? -14.607 -0.008 10.034 1.00 95.25 83 LEU A O 1
ATOM 649 N N . ALA A 1 84 ? -13.640 1.856 10.812 1.00 95.00 84 ALA A N 1
ATOM 650 C CA . ALA A 1 84 ? -13.053 1.228 11.991 1.00 95.00 84 ALA A CA 1
ATOM 651 C C . ALA A 1 84 ? -14.118 0.526 12.846 1.00 95.00 84 ALA A C 1
ATOM 653 O O . ALA A 1 84 ? -13.984 -0.662 13.124 1.00 95.00 84 ALA A O 1
ATOM 654 N N . ARG A 1 85 ? -15.230 1.203 13.163 1.00 94.62 85 ARG A N 1
ATOM 655 C CA . ARG A 1 85 ? -16.350 0.594 13.905 1.00 94.62 85 ARG A CA 1
ATOM 656 C C . ARG A 1 85 ? -17.014 -0.541 13.138 1.00 94.62 85 ARG A C 1
ATOM 658 O O . ARG A 1 85 ? -17.326 -1.578 13.712 1.00 94.62 85 ARG A O 1
ATOM 665 N N . LEU A 1 86 ? -17.230 -0.356 11.837 1.00 93.75 86 LEU A N 1
ATOM 666 C CA . LEU A 1 86 ? -17.861 -1.363 10.984 1.00 93.75 86 LEU A CA 1
ATOM 667 C C . LEU A 1 86 ? -17.019 -2.648 10.862 1.00 93.75 86 LEU A C 1
ATOM 669 O O . LEU A 1 86 ? -17.571 -3.734 10.671 1.00 93.75 86 LEU A O 1
ATOM 673 N N . LEU A 1 87 ? -15.697 -2.513 10.973 1.00 92.69 87 LEU A N 1
ATOM 674 C CA . LEU A 1 87 ? -14.704 -3.577 10.831 1.00 92.69 87 LEU A CA 1
ATOM 675 C C . LEU A 1 87 ? -14.178 -4.117 12.168 1.00 92.69 87 LEU A C 1
ATOM 677 O O . LEU A 1 87 ? -13.288 -4.965 12.141 1.00 92.69 87 LEU A O 1
ATOM 681 N N . ASP A 1 88 ? -14.721 -3.659 13.301 1.00 92.81 88 ASP A N 1
ATOM 682 C CA . ASP A 1 88 ? -14.268 -4.034 14.651 1.00 92.81 88 ASP A CA 1
ATOM 683 C C . ASP A 1 88 ? -12.774 -3.715 14.891 1.00 92.81 88 ASP A C 1
ATOM 685 O O . ASP A 1 88 ? -12.004 -4.506 15.433 1.00 92.81 88 ASP A O 1
ATOM 689 N N . LEU A 1 89 ? -12.353 -2.542 14.410 1.00 94.56 89 LEU A N 1
ATOM 690 C CA . LEU A 1 89 ? -11.002 -1.980 14.513 1.00 94.56 89 LEU A CA 1
ATOM 691 C C . LEU A 1 89 ? -10.956 -0.716 15.391 1.00 94.56 89 LEU A C 1
ATOM 693 O O . LEU A 1 89 ? -9.947 -0.010 15.377 1.00 94.56 89 LEU A O 1
ATOM 697 N N . ASP A 1 90 ? -12.040 -0.393 16.097 1.00 94.75 90 ASP A N 1
ATOM 698 C CA . ASP A 1 90 ? -12.128 0.755 17.013 1.00 94.75 90 ASP A CA 1
ATOM 699 C C . ASP A 1 90 ? -11.984 0.320 18.487 1.00 94.75 90 ASP A C 1
ATOM 701 O O . ASP A 1 90 ? -11.703 -0.851 18.777 1.00 94.75 90 ASP A O 1
ATOM 705 N N . GLY A 1 91 ? -12.151 1.249 19.428 1.00 93.38 91 GLY A N 1
ATOM 706 C CA . GLY A 1 91 ? -12.227 0.936 20.851 1.00 93.38 91 GLY A CA 1
ATOM 707 C C . GLY A 1 91 ? -13.494 0.152 21.225 1.00 93.38 91 GLY A C 1
ATOM 708 O O . GLY A 1 91 ? -14.517 0.169 20.544 1.00 93.38 91 GLY A O 1
ATOM 709 N N . GLU A 1 92 ? -13.432 -0.579 22.340 1.00 94.00 92 GLU A N 1
ATOM 710 C CA . GLU A 1 92 ? -14.592 -1.260 22.949 1.00 94.00 92 GLU A CA 1
ATOM 711 C C . GLU A 1 92 ? -15.358 -0.358 23.931 1.00 94.00 92 GLU A C 1
ATOM 713 O O . GLU A 1 92 ? -16.421 -0.741 24.428 1.00 94.00 92 GLU A O 1
ATOM 718 N N . SER A 1 93 ? -14.814 0.812 24.269 1.00 94.75 93 SER A N 1
ATOM 719 C CA . SER A 1 93 ? -15.435 1.771 25.179 1.00 94.75 93 SER A CA 1
ATOM 720 C C . SER A 1 93 ? -15.082 3.204 24.799 1.00 94.75 93 SER A C 1
ATOM 722 O O . SER A 1 93 ? -14.085 3.454 24.125 1.00 94.75 93 SER A O 1
ATOM 724 N N . ALA A 1 94 ? -15.863 4.159 25.307 1.00 95.38 94 ALA A N 1
ATOM 725 C CA . ALA A 1 94 ? -15.630 5.580 25.067 1.00 95.38 94 ALA A CA 1
ATOM 726 C C . ALA A 1 94 ? -14.233 6.041 25.525 1.00 95.38 94 ALA A C 1
ATOM 728 O O . ALA A 1 94 ? -13.641 6.935 24.925 1.00 95.38 94 ALA A O 1
ATOM 729 N N . GLU A 1 95 ? -13.689 5.444 26.588 1.00 95.00 95 GLU A N 1
ATOM 730 C CA . GLU A 1 95 ? -12.333 5.724 27.057 1.00 95.00 95 GLU A CA 1
ATOM 731 C C . GLU A 1 95 ? -11.265 5.216 26.086 1.00 95.00 95 GLU A C 1
ATOM 733 O O . GLU A 1 95 ? -10.258 5.897 25.891 1.00 95.00 95 GLU A O 1
ATOM 738 N N . GLU A 1 96 ? -11.466 4.045 25.478 1.00 94.19 96 GLU A N 1
ATOM 739 C CA . GLU A 1 96 ? -10.554 3.523 24.455 1.00 94.19 96 GLU A CA 1
ATOM 740 C C . GLU A 1 96 ? -10.626 4.355 23.176 1.00 94.19 96 GLU A C 1
ATOM 742 O O . GLU A 1 96 ? -9.581 4.739 22.653 1.00 94.19 96 GLU A O 1
ATOM 747 N N . ASP A 1 97 ? -11.830 4.724 22.735 1.00 94.06 97 ASP A N 1
ATOM 748 C CA . ASP A 1 97 ? -12.030 5.613 21.586 1.00 94.06 97 ASP A CA 1
ATOM 749 C C . ASP A 1 97 ? -11.332 6.963 21.811 1.00 94.06 97 ASP A C 1
ATOM 751 O O . ASP A 1 97 ? -10.631 7.472 20.936 1.00 94.06 97 ASP A O 1
ATOM 755 N N . ALA A 1 98 ? -11.437 7.529 23.018 1.00 93.69 98 ALA A N 1
ATOM 756 C CA . ALA A 1 98 ? -10.758 8.775 23.367 1.00 93.69 98 ALA A CA 1
ATOM 757 C C . ALA A 1 98 ? -9.222 8.637 23.366 1.00 93.69 98 ALA A C 1
ATOM 759 O O . ALA A 1 98 ? -8.511 9.577 22.994 1.00 93.69 98 ALA A O 1
ATOM 760 N N . GLN A 1 99 ? -8.689 7.482 23.777 1.00 92.69 99 GLN A N 1
ATOM 761 C CA . GLN A 1 99 ? -7.251 7.200 23.704 1.00 92.69 99 GLN A CA 1
ATOM 762 C C . GLN A 1 99 ? -6.782 7.067 22.252 1.00 92.69 99 GLN A C 1
ATOM 764 O O . GLN A 1 99 ? -5.747 7.639 21.895 1.00 92.69 99 GLN A O 1
ATOM 769 N N . LEU A 1 100 ? -7.559 6.386 21.410 1.00 93.00 100 LEU A N 1
ATOM 770 C CA . LEU A 1 100 ? -7.313 6.298 19.974 1.00 93.00 100 LEU A CA 1
ATOM 771 C C . LEU A 1 100 ? -7.340 7.693 19.330 1.00 93.00 100 LEU A C 1
ATOM 773 O O . LEU A 1 100 ? -6.389 8.083 18.655 1.00 93.00 100 LEU A O 1
ATOM 777 N N . ASP A 1 101 ? -8.341 8.520 19.618 1.00 92.25 101 ASP A N 1
ATOM 778 C CA . ASP A 1 101 ? -8.416 9.888 19.094 1.00 92.25 101 ASP A CA 1
ATOM 779 C C . ASP A 1 101 ? -7.209 10.752 19.502 1.00 92.25 101 ASP A C 1
ATOM 781 O O . ASP A 1 101 ? -6.680 11.521 18.690 1.00 92.25 101 ASP A O 1
ATOM 785 N N . MET A 1 102 ? -6.721 10.603 20.737 1.00 91.50 102 MET A N 1
ATOM 786 C CA . MET A 1 102 ? -5.509 11.283 21.202 1.00 91.50 102 MET A CA 1
ATOM 787 C C . MET A 1 102 ? -4.274 10.865 20.385 1.00 91.50 102 MET A C 1
ATOM 789 O O . MET A 1 102 ? -3.476 11.722 19.989 1.00 91.50 102 MET A O 1
ATOM 793 N N . VAL A 1 103 ? -4.102 9.566 20.129 1.00 91.06 103 VAL A N 1
ATOM 794 C CA . VAL A 1 103 ? -2.981 9.037 19.332 1.00 91.06 103 VAL A CA 1
ATOM 795 C C . VAL A 1 103 ? -3.106 9.464 17.868 1.00 91.06 103 VAL A C 1
ATOM 797 O O . VAL A 1 103 ? -2.115 9.897 17.274 1.00 91.06 103 VAL A O 1
ATOM 800 N N . LEU A 1 104 ? -4.313 9.437 17.297 1.00 90.00 104 LEU A N 1
ATOM 801 C CA . LEU A 1 104 ? -4.575 9.901 15.934 1.00 90.00 104 LEU A CA 1
ATOM 802 C C . LEU A 1 104 ? -4.166 11.368 15.773 1.00 90.00 104 LEU A C 1
ATOM 804 O O . LEU A 1 104 ? -3.441 11.709 14.840 1.00 90.00 104 LEU A O 1
ATOM 808 N N . ALA A 1 105 ? -4.565 12.230 16.711 1.00 90.00 105 ALA A N 1
ATOM 809 C CA . ALA A 1 105 ? -4.196 13.642 16.697 1.00 90.00 105 ALA A CA 1
ATOM 810 C C . ALA A 1 105 ? -2.670 13.852 16.757 1.00 90.00 105 ALA A C 1
ATOM 812 O O . ALA A 1 105 ? -2.138 14.771 16.127 1.00 90.00 105 ALA A O 1
ATOM 813 N N . LEU A 1 106 ? -1.948 12.993 17.486 1.00 90.69 106 LEU A N 1
ATOM 814 C CA . LEU A 1 106 ? -0.488 13.022 17.536 1.00 90.69 106 LEU A CA 1
ATOM 815 C C . LEU A 1 106 ? 0.136 12.640 16.186 1.00 90.69 106 LEU A C 1
ATOM 817 O O . LEU A 1 106 ? 1.027 13.349 15.713 1.00 90.69 106 LEU A O 1
ATOM 821 N N . LEU A 1 107 ? -0.341 11.564 15.553 1.00 89.25 107 LEU A N 1
ATOM 822 C CA . LEU A 1 107 ? 0.142 11.131 14.236 1.00 89.25 107 LEU A CA 1
ATOM 823 C C . LEU A 1 107 ? -0.159 12.163 13.153 1.00 89.25 107 LEU A C 1
ATOM 825 O O . LEU A 1 107 ? 0.724 12.501 12.367 1.00 89.25 107 LEU A O 1
ATOM 829 N N . GLU A 1 108 ? -1.357 12.740 13.150 1.00 87.56 108 GLU A N 1
ATOM 830 C CA . GLU A 1 108 ? -1.711 13.819 12.228 1.00 87.56 108 GLU A CA 1
ATOM 831 C C . GLU A 1 108 ? -0.806 15.036 12.394 1.00 87.56 108 GLU A C 1
ATOM 833 O O . GLU A 1 108 ? -0.402 15.646 11.404 1.00 87.56 108 GLU A O 1
ATOM 838 N N . LYS A 1 109 ? -0.468 15.400 13.636 1.00 90.44 109 LYS A N 1
ATOM 839 C CA . LYS A 1 109 ? 0.462 16.498 13.898 1.00 90.44 109 LYS A CA 1
ATOM 840 C C . LYS A 1 109 ? 1.835 16.211 13.286 1.00 90.44 109 LYS A C 1
ATOM 842 O O . LYS A 1 109 ? 2.392 17.095 12.638 1.00 90.44 109 LYS A O 1
ATOM 847 N N . ILE A 1 110 ? 2.354 14.994 13.463 1.00 91.31 110 ILE A N 1
ATOM 848 C CA . ILE A 1 110 ? 3.633 14.559 12.878 1.00 91.31 110 ILE A CA 1
ATOM 849 C C . ILE A 1 110 ? 3.562 14.613 11.347 1.00 91.31 110 ILE A C 1
ATOM 851 O O . ILE A 1 110 ? 4.438 15.207 10.721 1.00 91.31 110 ILE A O 1
ATOM 855 N N . LEU A 1 111 ? 2.507 14.062 10.742 1.00 88.69 111 LEU A N 1
ATOM 856 C CA . LEU A 1 111 ? 2.327 14.038 9.287 1.00 88.69 111 LEU A CA 1
ATOM 857 C C . LEU A 1 111 ? 2.178 15.439 8.691 1.00 88.69 111 LEU A C 1
ATOM 859 O O . LEU A 1 111 ? 2.834 15.752 7.704 1.00 88.69 111 LEU A O 1
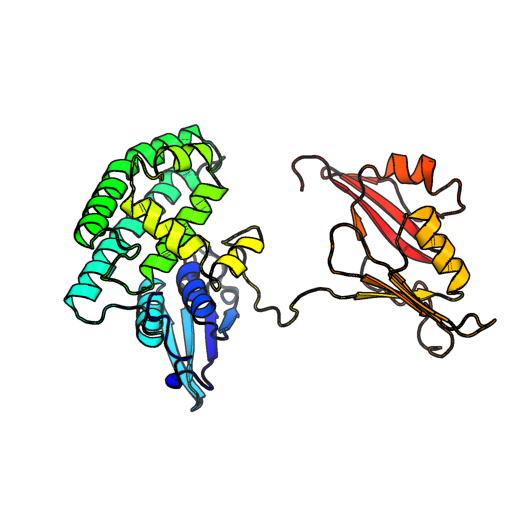ATOM 863 N N . ARG A 1 112 ? 1.371 16.318 9.296 1.00 88.44 112 ARG A N 1
ATOM 864 C CA . ARG A 1 112 ? 1.232 17.715 8.845 1.00 88.44 112 ARG A CA 1
ATOM 865 C C . ARG A 1 112 ? 2.561 18.458 8.906 1.00 88.44 112 ARG A C 1
ATOM 867 O O . ARG A 1 112 ? 2.883 19.211 7.989 1.00 88.44 112 ARG A O 1
ATOM 874 N N . GLN A 1 113 ? 3.333 18.235 9.967 1.00 92.12 113 GLN A N 1
ATOM 875 C CA . GLN A 1 113 ? 4.654 18.834 10.104 1.00 92.12 113 GLN A CA 1
ATOM 876 C C . GLN A 1 113 ? 5.626 18.291 9.050 1.00 92.12 113 GLN A C 1
ATOM 878 O O . GLN A 1 113 ? 6.321 19.079 8.415 1.00 92.12 113 GLN A O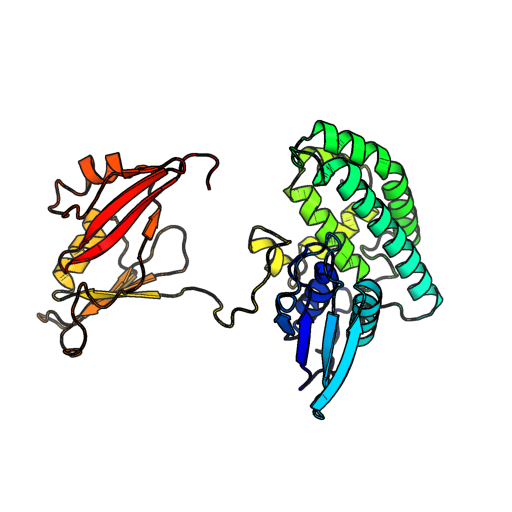 1
ATOM 883 N N . TRP A 1 114 ? 5.622 16.980 8.794 1.00 92.31 114 TRP A N 1
ATOM 884 C CA . TRP A 1 114 ? 6.407 16.376 7.715 1.00 92.31 114 TRP A CA 1
ATOM 885 C C . TRP A 1 114 ? 6.031 16.960 6.352 1.00 92.31 114 TRP A C 1
ATOM 887 O O . TRP A 1 114 ? 6.914 17.329 5.578 1.00 92.31 114 TRP A O 1
ATOM 897 N N . ILE A 1 115 ? 4.732 17.119 6.074 1.00 87.38 115 ILE A N 1
ATOM 898 C CA . ILE A 1 115 ? 4.261 17.701 4.815 1.00 87.38 115 ILE A CA 1
ATOM 899 C C . ILE A 1 115 ? 4.829 19.116 4.634 1.00 87.38 115 ILE A C 1
ATOM 901 O O . ILE A 1 115 ? 5.371 19.445 3.576 1.00 87.38 115 ILE A O 1
ATOM 905 N N . ALA A 1 116 ? 4.731 19.951 5.668 1.00 87.25 116 ALA A N 1
ATOM 906 C CA . ALA A 1 116 ? 5.151 21.349 5.617 1.00 87.25 116 ALA A CA 1
ATOM 907 C C . ALA A 1 116 ? 6.683 21.527 5.578 1.00 87.25 116 ALA A C 1
ATOM 909 O O . ALA A 1 116 ? 7.199 22.398 4.869 1.00 87.25 116 ALA A O 1
ATOM 910 N N . GLU A 1 117 ? 7.418 20.728 6.354 1.00 91.38 117 GLU A N 1
ATOM 911 C CA . GLU A 1 117 ? 8.864 20.886 6.541 1.00 91.38 117 GLU A CA 1
ATOM 912 C C . GLU A 1 117 ? 9.695 20.091 5.531 1.00 91.38 117 GLU A C 1
ATOM 914 O O . GLU A 1 117 ? 10.777 20.554 5.173 1.00 91.38 117 GLU A O 1
ATOM 919 N N . VAL A 1 118 ? 9.188 18.951 5.047 1.00 91.38 118 VAL A N 1
ATOM 920 C CA . VAL A 1 118 ? 9.929 17.999 4.206 1.00 91.38 118 VAL A CA 1
ATOM 921 C C . VAL A 1 118 ? 9.264 17.813 2.843 1.00 91.38 118 VAL A C 1
ATOM 923 O O . VAL A 1 118 ? 9.864 18.159 1.829 1.00 91.38 118 VAL A O 1
ATOM 926 N N . TYR A 1 119 ? 8.028 17.305 2.798 1.00 85.44 119 TYR A N 1
ATOM 927 C CA . TYR A 1 119 ? 7.386 16.889 1.541 1.00 85.44 119 TYR A CA 1
ATOM 928 C C . TYR A 1 119 ? 7.221 18.043 0.545 1.00 85.44 119 TYR A C 1
ATOM 930 O O . TYR A 1 119 ? 7.487 17.892 -0.642 1.00 85.44 119 TYR A O 1
ATOM 938 N N . SER A 1 120 ? 6.831 19.222 1.037 1.00 83.69 120 SER A N 1
ATOM 939 C CA . SER A 1 120 ? 6.589 20.411 0.207 1.00 83.69 120 SER A CA 1
ATOM 940 C C . SER A 1 120 ? 7.875 21.133 -0.227 1.00 83.69 120 SER A C 1
ATOM 942 O O . SER A 1 120 ? 7.811 22.217 -0.809 1.00 83.69 120 SER A O 1
ATOM 944 N N . LYS A 1 121 ? 9.060 20.598 0.098 1.00 86.12 121 LYS A N 1
ATOM 945 C CA . LYS A 1 121 ? 10.348 21.167 -0.320 1.00 86.12 121 LYS A CA 1
ATOM 946 C C . LYS A 1 121 ? 10.744 20.646 -1.708 1.00 86.12 121 LYS A C 1
ATOM 948 O O . LYS A 1 121 ? 10.326 19.556 -2.082 1.00 86.12 121 LYS A O 1
ATOM 953 N N . PRO A 1 122 ? 11.596 21.373 -2.461 1.00 86.12 122 PRO A N 1
ATOM 954 C CA . PRO A 1 122 ? 12.009 20.956 -3.806 1.00 86.12 122 PRO A CA 1
ATOM 955 C C . PRO A 1 122 ? 12.639 19.559 -3.875 1.00 86.12 122 PRO A C 1
ATOM 957 O O . PRO A 1 122 ? 12.504 18.876 -4.884 1.00 86.12 122 PRO A O 1
ATOM 960 N N . ASN A 1 123 ? 13.322 19.138 -2.807 1.00 88.06 123 ASN A N 1
ATOM 961 C CA . ASN A 1 123 ? 13.854 17.790 -2.669 1.00 88.06 123 ASN A CA 1
ATOM 962 C C . ASN A 1 123 ? 13.361 17.168 -1.353 1.00 88.06 123 ASN A C 1
ATOM 964 O O . ASN A 1 123 ? 14.020 17.322 -0.324 1.00 88.06 123 ASN A O 1
ATOM 968 N N . PRO A 1 124 ? 12.225 16.451 -1.354 1.00 85.12 124 PRO A N 1
ATOM 969 C CA . PRO A 1 124 ? 11.710 15.814 -0.147 1.00 85.12 124 PRO A CA 1
ATOM 970 C C . PRO A 1 124 ? 12.600 14.660 0.335 1.00 85.12 124 PRO A C 1
ATOM 972 O O . PRO A 1 124 ? 12.459 14.229 1.471 1.00 85.12 124 PRO A O 1
ATOM 975 N N . ARG A 1 125 ? 13.541 14.165 -0.483 1.00 88.31 125 ARG A N 1
ATOM 976 C CA . ARG A 1 125 ? 14.499 13.110 -0.105 1.00 88.31 125 ARG A CA 1
ATOM 977 C C . ARG A 1 125 ? 15.797 13.649 0.505 1.00 88.31 125 ARG A C 1
ATOM 979 O O . ARG A 1 125 ? 16.715 12.874 0.758 1.00 88.31 125 ARG A O 1
ATOM 986 N N . ASP A 1 126 ? 15.890 14.956 0.737 1.00 91.31 126 ASP A N 1
ATOM 987 C CA . ASP A 1 126 ? 17.020 15.561 1.438 1.00 91.31 126 ASP A CA 1
ATOM 988 C C . ASP A 1 126 ? 17.064 15.090 2.904 1.00 91.31 126 ASP A C 1
ATOM 990 O O . ASP A 1 126 ? 16.167 15.377 3.706 1.00 91.31 126 ASP A O 1
ATOM 994 N N . THR A 1 127 ? 18.116 14.347 3.254 1.00 92.44 127 THR A N 1
ATOM 995 C CA . THR A 1 127 ? 18.287 13.758 4.585 1.00 92.44 127 THR A CA 1
ATOM 996 C C . THR A 1 127 ? 18.512 14.806 5.668 1.00 92.44 127 THR A C 1
ATOM 998 O O . THR A 1 127 ? 18.029 14.611 6.778 1.00 92.44 127 THR A O 1
ATOM 1001 N N . ASP A 1 128 ? 19.150 15.940 5.370 1.00 94.12 128 ASP A N 1
ATOM 1002 C CA . ASP A 1 128 ? 19.415 16.986 6.369 1.00 94.12 128 ASP A CA 1
ATOM 1003 C C . ASP A 1 128 ? 18.119 17.707 6.761 1.00 94.12 128 ASP A C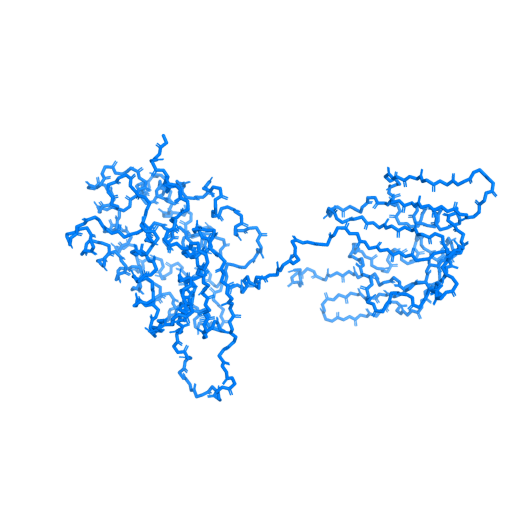 1
ATOM 1005 O O . ASP A 1 128 ? 17.915 18.101 7.916 1.00 94.12 128 ASP A O 1
ATOM 1009 N N . VAL A 1 129 ? 17.221 17.890 5.789 1.00 94.25 129 VAL A N 1
ATOM 1010 C CA . VAL A 1 129 ? 15.877 18.435 6.019 1.00 94.25 129 VAL A CA 1
ATOM 1011 C C . VAL A 1 129 ? 15.059 17.456 6.858 1.00 94.25 129 VAL A C 1
ATOM 1013 O O . VAL A 1 129 ? 14.451 17.859 7.855 1.00 94.25 129 VAL A O 1
ATOM 1016 N N . PHE A 1 130 ? 15.089 16.168 6.507 1.00 95.38 130 PHE A N 1
ATOM 1017 C CA . PHE A 1 130 ? 14.372 15.141 7.255 1.00 95.38 130 PHE A CA 1
ATOM 1018 C C . PHE A 1 130 ? 14.915 14.957 8.681 1.00 95.38 130 PHE A C 1
ATOM 1020 O O . PHE A 1 130 ? 14.130 14.814 9.613 1.00 95.38 130 PHE A O 1
ATOM 1027 N N . GLU A 1 131 ? 16.227 15.020 8.902 1.00 95.69 131 GLU A N 1
ATOM 1028 C CA . GLU A 1 131 ? 16.828 14.904 10.238 1.00 95.69 131 GLU A CA 1
ATOM 1029 C C . GLU A 1 131 ? 16.418 16.048 11.170 1.00 95.69 131 GLU A C 1
ATOM 1031 O O . GLU A 1 131 ? 16.159 15.824 12.357 1.00 95.69 131 GLU A O 1
ATOM 1036 N N . LYS A 1 132 ? 16.284 17.272 10.642 1.00 95.62 132 LYS A N 1
ATOM 1037 C CA . LYS A 1 132 ? 15.733 18.408 11.399 1.00 95.62 132 LYS A CA 1
ATOM 1038 C C . LYS A 1 132 ? 14.281 18.157 11.791 1.00 95.62 132 LYS A C 1
ATOM 1040 O O . LYS A 1 132 ? 13.940 18.319 12.963 1.00 95.62 132 LYS A O 1
ATOM 1045 N N . PHE A 1 133 ? 13.459 17.713 10.840 1.00 96.38 133 PHE A N 1
ATOM 1046 C CA . PHE A 1 133 ? 12.082 17.300 11.110 1.00 96.38 133 PHE A CA 1
ATOM 1047 C C . PHE A 1 133 ? 12.037 16.209 12.193 1.00 96.38 133 PHE A C 1
ATOM 1049 O O . PHE A 1 133 ? 11.321 16.349 13.185 1.00 96.38 133 PHE A O 1
ATOM 1056 N N . LEU A 1 134 ? 12.859 15.164 12.065 1.00 96.19 134 LEU A N 1
ATOM 1057 C CA . LEU A 1 134 ? 12.899 14.037 12.993 1.00 96.19 134 LEU A CA 1
ATOM 1058 C C . LEU A 1 134 ? 13.264 14.491 14.410 1.00 96.19 134 LEU A C 1
ATOM 1060 O O . LEU A 1 134 ? 12.614 14.095 15.382 1.00 96.19 134 LEU A O 1
ATOM 1064 N N . LYS A 1 135 ? 14.251 15.383 14.545 1.00 95.25 135 LYS A N 1
ATOM 1065 C CA . LYS A 1 135 ? 14.615 15.998 15.828 1.00 95.25 135 LYS A CA 1
ATOM 1066 C C . LYS A 1 135 ? 13.450 16.788 16.433 1.00 95.25 135 LYS A C 1
ATOM 1068 O O . LYS A 1 135 ? 13.227 16.698 17.640 1.00 95.25 135 LYS A O 1
ATOM 1073 N N . ASN A 1 136 ? 12.687 17.509 15.610 1.00 95.69 136 ASN A N 1
ATOM 1074 C CA . ASN A 1 136 ? 11.528 18.289 16.050 1.00 95.69 136 ASN A CA 1
ATOM 1075 C C . ASN A 1 136 ? 10.373 17.400 16.540 1.00 95.69 136 ASN A C 1
ATOM 1077 O O . ASN A 1 136 ? 9.723 17.742 17.530 1.00 95.69 136 ASN A O 1
ATOM 1081 N N . VAL A 1 137 ? 10.128 16.253 15.895 1.00 95.44 137 VAL A N 1
ATOM 1082 C CA . VAL A 1 137 ? 9.050 15.322 16.284 1.00 95.44 137 VAL A CA 1
ATOM 1083 C C . VAL A 1 137 ? 9.474 14.272 17.314 1.00 95.44 137 VAL A C 1
ATOM 1085 O O . VAL A 1 137 ? 8.620 13.620 17.911 1.00 95.44 137 VAL A O 1
ATOM 1088 N N . THR A 1 138 ? 10.770 14.136 17.604 1.00 94.81 138 THR A N 1
ATOM 1089 C CA . THR A 1 138 ? 11.300 13.196 18.610 1.00 94.81 138 THR A CA 1
ATOM 1090 C C . THR A 1 138 ? 10.596 13.294 19.975 1.00 94.81 138 THR A C 1
ATOM 1092 O O . THR A 1 138 ? 10.247 12.251 20.529 1.00 94.81 138 THR A O 1
ATOM 1095 N N . PRO A 1 139 ? 10.308 14.486 20.540 1.00 94.25 139 PRO A N 1
ATOM 1096 C CA . PRO A 1 139 ? 9.557 14.578 21.792 1.00 94.25 139 PRO A CA 1
ATOM 1097 C C . PRO A 1 139 ? 8.137 14.000 21.702 1.00 94.25 139 PRO A C 1
ATOM 1099 O O . PRO A 1 139 ? 7.647 13.431 22.674 1.00 94.25 139 PRO A O 1
ATOM 1102 N N . ALA A 1 140 ? 7.470 14.125 20.549 1.00 92.50 140 ALA A N 1
ATOM 1103 C CA . ALA A 1 140 ? 6.158 13.521 20.317 1.00 92.50 140 ALA A CA 1
ATOM 1104 C C . ALA A 1 140 ? 6.254 11.989 20.256 1.00 92.50 140 ALA A C 1
ATOM 1106 O O . ALA A 1 140 ? 5.467 11.307 20.908 1.00 92.50 140 ALA A O 1
ATOM 1107 N N . LEU A 1 141 ? 7.266 11.456 19.564 1.00 94.00 141 LEU A N 1
ATOM 1108 C CA . LEU A 1 141 ? 7.538 10.015 19.521 1.00 94.00 141 LEU A CA 1
ATOM 1109 C C . LEU A 1 141 ? 7.840 9.445 20.915 1.00 94.00 141 LEU A C 1
ATOM 1111 O O . LEU A 1 141 ? 7.342 8.381 21.259 1.00 94.00 141 LEU A O 1
ATOM 1115 N N . ARG A 1 142 ? 8.576 10.177 21.763 1.00 95.12 142 ARG A N 1
ATOM 1116 C CA . ARG A 1 142 ? 8.823 9.766 23.158 1.00 95.12 142 ARG A CA 1
ATOM 1117 C C . ARG A 1 142 ? 7.552 9.747 24.010 1.00 95.12 142 ARG A C 1
ATOM 1119 O O . ARG A 1 142 ? 7.379 8.840 24.812 1.00 95.12 142 ARG A O 1
ATOM 1126 N N . LYS A 1 143 ? 6.624 10.687 23.809 1.00 92.44 143 LYS A N 1
ATOM 1127 C CA . LYS A 1 143 ? 5.310 10.641 24.482 1.00 92.44 143 LYS A CA 1
ATOM 1128 C C . LYS A 1 143 ? 4.463 9.452 24.029 1.00 92.44 143 LYS A C 1
ATOM 1130 O O . LYS A 1 143 ? 3.740 8.869 24.830 1.00 92.44 143 LYS A O 1
ATOM 1135 N N . MET A 1 144 ? 4.548 9.099 22.749 1.00 93.50 144 MET A N 1
ATOM 1136 C CA . MET A 1 144 ? 3.892 7.908 22.215 1.00 93.50 144 MET A CA 1
ATOM 1137 C C . MET A 1 144 ? 4.494 6.628 22.816 1.00 93.50 144 MET A C 1
ATOM 1139 O O . MET A 1 144 ? 3.748 5.756 23.248 1.00 93.50 144 MET A O 1
ATOM 1143 N N . GLU A 1 145 ? 5.823 6.557 22.940 1.00 95.75 145 GLU A N 1
ATOM 1144 C CA . GLU A 1 145 ? 6.528 5.477 23.644 1.00 95.75 145 GLU A CA 1
ATOM 1145 C C . GLU A 1 145 ? 6.043 5.337 25.093 1.00 95.75 145 GLU A C 1
ATOM 1147 O O . GLU A 1 145 ? 5.689 4.242 25.515 1.00 95.75 145 GLU A O 1
ATOM 1152 N N . GLU A 1 146 ? 5.938 6.437 25.846 1.00 94.19 146 GLU A N 1
ATOM 1153 C CA . GLU A 1 146 ? 5.405 6.416 27.217 1.00 94.19 146 GLU A CA 1
ATOM 1154 C C . GLU A 1 146 ? 3.980 5.845 27.287 1.00 94.19 146 GLU A C 1
ATOM 1156 O O . GLU A 1 146 ? 3.639 5.140 28.240 1.00 94.19 146 GLU A O 1
ATOM 1161 N N . HIS A 1 147 ? 3.137 6.143 26.294 1.00 91.12 147 HIS A N 1
ATOM 1162 C CA . HIS A 1 147 ? 1.787 5.590 26.212 1.00 91.12 147 HIS A CA 1
ATOM 1163 C C . HIS A 1 147 ? 1.813 4.079 25.947 1.00 91.12 147 HIS A C 1
ATOM 1165 O O . HIS A 1 147 ? 1.159 3.321 26.662 1.00 91.12 147 HIS A O 1
ATOM 1171 N N . LEU A 1 148 ? 2.636 3.628 24.998 1.00 94.81 148 LEU A N 1
ATOM 1172 C CA . LEU A 1 148 ? 2.804 2.206 24.685 1.00 94.81 148 LEU A CA 1
ATOM 1173 C C . LEU A 1 148 ? 3.402 1.418 25.858 1.00 94.81 148 LEU A C 1
ATOM 1175 O O . LEU A 1 148 ? 2.989 0.289 26.114 1.00 94.81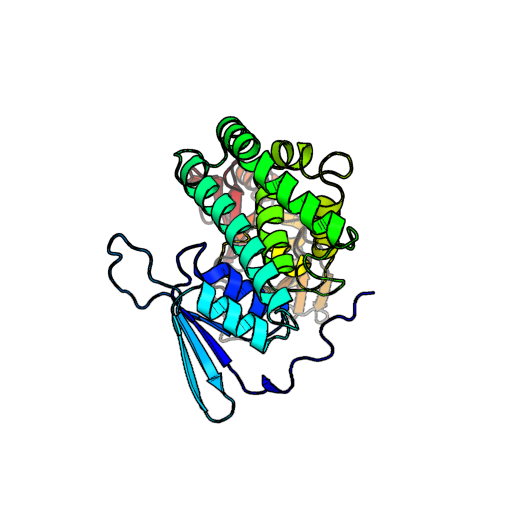 148 LEU A O 1
ATOM 1179 N N . VAL A 1 149 ? 4.322 2.015 26.620 1.00 95.50 149 VAL A N 1
ATOM 1180 C CA . VAL A 1 149 ? 4.881 1.412 27.840 1.00 95.50 149 VAL A CA 1
ATOM 1181 C C . VAL A 1 149 ? 3.808 1.232 28.912 1.00 95.50 149 VAL A C 1
ATOM 1183 O O . VAL A 1 149 ? 3.763 0.180 29.549 1.00 95.50 149 VAL A O 1
ATOM 1186 N N . LYS A 1 150 ? 2.909 2.212 29.087 1.00 91.75 150 LYS A N 1
ATOM 1187 C CA . LYS A 1 150 ? 1.748 2.081 29.989 1.00 91.75 150 LYS A CA 1
ATOM 1188 C C . LYS A 1 150 ? 0.782 0.987 29.535 1.00 91.75 150 LYS A C 1
ATOM 1190 O O . LYS A 1 150 ? 0.155 0.366 30.383 1.00 91.75 150 LYS A O 1
ATOM 1195 N N . ASN A 1 151 ? 0.717 0.716 28.233 1.00 90.38 151 ASN A N 1
ATOM 1196 C CA . ASN A 1 151 ? 0.012 -0.427 27.653 1.00 90.38 151 ASN A CA 1
ATOM 1197 C C . ASN A 1 151 ? 0.894 -1.698 27.587 1.00 90.38 151 ASN A C 1
ATOM 1199 O O . ASN A 1 151 ? 0.818 -2.484 26.647 1.00 90.38 151 ASN A O 1
ATOM 1203 N N . GLU A 1 152 ? 1.785 -1.888 28.565 1.00 93.25 152 GLU A N 1
ATOM 1204 C CA . GLU A 1 152 ? 2.635 -3.081 28.731 1.00 93.25 152 GLU A CA 1
ATOM 1205 C C . GLU A 1 152 ? 3.599 -3.375 27.564 1.00 93.25 152 GLU A C 1
ATOM 1207 O O . GLU A 1 152 ? 4.168 -4.466 27.477 1.00 93.25 152 GLU A O 1
ATOM 1212 N N . SER A 1 153 ? 3.824 -2.414 26.659 1.00 92.75 153 SER A N 1
ATOM 1213 C CA . SER A 1 153 ? 4.669 -2.583 25.466 1.00 92.75 153 SER A CA 1
ATOM 1214 C C . SER A 1 153 ? 4.309 -3.842 24.676 1.00 92.75 153 SER A C 1
ATOM 1216 O O . SER A 1 153 ? 5.182 -4.588 24.229 1.00 92.75 153 SER A O 1
ATOM 1218 N N . ASN A 1 154 ? 3.026 -4.161 24.562 1.00 92.19 154 ASN A N 1
ATOM 1219 C CA . ASN A 1 154 ? 2.590 -5.445 24.021 1.00 92.19 154 ASN A CA 1
ATOM 1220 C C . ASN A 1 154 ? 2.544 -5.498 22.481 1.00 92.19 154 ASN A C 1
ATOM 1222 O O . ASN A 1 154 ? 2.400 -6.584 21.924 1.00 92.19 154 ASN A O 1
ATOM 1226 N N . GLY A 1 155 ? 2.799 -4.371 21.810 1.00 93.81 155 GLY A N 1
ATOM 1227 C CA . GLY A 1 155 ? 2.797 -4.255 20.350 1.00 93.81 155 GLY A CA 1
ATOM 1228 C C . GLY A 1 155 ? 1.504 -3.678 19.776 1.00 93.81 155 GLY A C 1
ATOM 1229 O O . GLY A 1 155 ? 1.298 -3.787 18.574 1.00 93.81 155 GLY A O 1
ATOM 1230 N N . HIS A 1 156 ? 0.659 -3.079 20.618 1.00 95.00 156 HIS A N 1
ATOM 1231 C CA . HIS A 1 156 ? -0.589 -2.419 20.241 1.00 95.00 156 HIS A CA 1
ATOM 1232 C C . HIS A 1 156 ? -0.751 -1.098 21.005 1.00 95.00 156 HIS A C 1
ATOM 1234 O O . HIS A 1 156 ? -0.239 -0.954 22.121 1.00 95.00 156 HIS A O 1
ATOM 1240 N N . PHE A 1 157 ? -1.489 -0.141 20.442 1.00 93.75 157 PHE A N 1
ATOM 1241 C CA . PHE A 1 157 ? -1.855 1.091 21.145 1.00 93.75 157 PHE A CA 1
ATOM 1242 C C . PHE A 1 157 ? -2.809 0.832 22.310 1.00 93.75 157 PHE A C 1
ATOM 1244 O O . PHE A 1 157 ? -2.621 1.410 23.378 1.00 93.75 157 PHE A O 1
ATOM 1251 N N . ILE A 1 158 ? -3.796 -0.051 22.124 1.00 92.25 158 ILE A N 1
ATOM 1252 C CA . ILE A 1 158 ? -4.851 -0.312 23.109 1.00 92.25 158 ILE A CA 1
ATOM 1253 C C . ILE A 1 158 ? -4.917 -1.800 23.434 1.00 92.25 158 ILE A C 1
ATOM 1255 O O . ILE A 1 158 ? -5.273 -2.631 22.594 1.00 92.25 158 ILE A O 1
ATOM 1259 N N . ARG A 1 159 ? -4.610 -2.144 24.693 1.00 89.00 159 ARG A N 1
ATOM 1260 C CA . ARG A 1 159 ? -4.601 -3.525 25.203 1.00 89.00 159 ARG A CA 1
ATOM 1261 C C . ARG A 1 159 ? -3.853 -4.437 24.226 1.00 89.00 159 ARG A C 1
ATOM 1263 O O . ARG A 1 159 ? -2.817 -4.032 23.734 1.00 89.00 159 ARG A O 1
ATOM 1270 N N . ASN A 1 160 ? -4.360 -5.638 23.946 1.00 91.00 160 ASN A N 1
ATOM 1271 C CA . ASN A 1 160 ? -3.770 -6.621 23.028 1.00 91.00 160 ASN A CA 1
ATOM 1272 C C . ASN A 1 160 ? -4.596 -6.787 21.735 1.00 91.00 160 ASN A C 1
ATOM 1274 O O . ASN A 1 160 ? -4.797 -7.915 21.270 1.00 91.00 160 ASN A O 1
ATOM 1278 N N . ARG A 1 161 ? -5.160 -5.696 21.201 1.00 90.62 161 ARG A N 1
ATOM 1279 C CA . ARG A 1 161 ? -6.029 -5.727 20.014 1.00 90.62 161 ARG A CA 1
ATOM 1280 C C . ARG A 1 161 ? -5.462 -4.892 18.879 1.00 90.62 161 ARG A C 1
ATOM 1282 O O . ARG A 1 161 ? -4.782 -3.902 19.104 1.00 90.62 161 ARG A O 1
ATOM 1289 N N . ILE A 1 162 ? -5.767 -5.324 17.658 1.00 93.75 162 ILE A N 1
ATOM 1290 C CA . ILE A 1 162 ? -5.475 -4.553 16.454 1.00 93.75 162 ILE A CA 1
ATOM 1291 C C . ILE A 1 162 ? -6.566 -3.502 16.290 1.00 93.75 162 ILE A C 1
ATOM 1293 O O . ILE A 1 162 ? -7.743 -3.846 16.225 1.00 93.75 162 ILE A O 1
ATOM 1297 N N . THR A 1 163 ? -6.153 -2.252 16.173 1.00 95.56 163 THR A N 1
ATOM 1298 C CA . THR A 1 163 ? -7.007 -1.097 15.909 1.00 95.56 163 THR A CA 1
ATOM 1299 C C . THR A 1 163 ? -6.607 -0.428 14.598 1.00 95.56 163 THR A C 1
ATOM 1301 O O . THR A 1 163 ? -5.531 -0.681 14.041 1.00 95.56 163 THR A O 1
ATOM 1304 N N . TYR A 1 164 ? -7.453 0.473 14.103 1.00 94.50 164 TYR A N 1
ATOM 1305 C CA . TYR A 1 164 ? -7.165 1.253 12.901 1.00 94.50 164 TYR A CA 1
ATOM 1306 C C . TYR A 1 164 ? -5.880 2.088 13.035 1.00 94.50 164 TYR A C 1
ATOM 1308 O O . TYR A 1 164 ? -5.220 2.366 12.033 1.00 94.50 164 TYR A O 1
ATOM 1316 N N . LEU A 1 165 ? -5.493 2.457 14.262 1.00 93.94 165 LEU A N 1
ATOM 1317 C CA . LEU A 1 165 ? -4.276 3.220 14.518 1.00 93.94 165 LEU A CA 1
ATOM 1318 C C . LEU A 1 165 ? -3.006 2.400 14.474 1.00 93.94 165 LEU A C 1
ATOM 1320 O O . LEU A 1 165 ? -1.994 2.923 14.019 1.00 93.94 165 LEU A O 1
ATOM 1324 N N . ASP A 1 166 ? -3.037 1.142 14.906 1.00 94.56 166 ASP A N 1
ATOM 1325 C CA . ASP A 1 166 ? -1.861 0.282 14.776 1.00 94.56 166 ASP A CA 1
ATOM 1326 C C . ASP A 1 166 ? -1.497 0.105 13.295 1.00 94.56 166 ASP A C 1
ATOM 1328 O O . ASP A 1 166 ? -0.332 0.198 12.906 1.00 94.56 166 ASP A O 1
ATOM 1332 N N . ILE A 1 167 ? -2.529 -0.059 12.461 1.00 92.25 167 ILE A N 1
ATOM 1333 C CA . ILE A 1 167 ? -2.421 -0.175 11.007 1.00 92.25 167 ILE A CA 1
ATOM 1334 C C . ILE A 1 167 ? -1.917 1.143 10.392 1.00 92.25 167 ILE A C 1
ATOM 1336 O O . ILE A 1 167 ? -0.936 1.141 9.650 1.00 92.25 167 ILE A O 1
ATOM 1340 N N . ALA A 1 168 ? -2.536 2.279 10.739 1.00 90.00 168 ALA A N 1
ATOM 1341 C CA . ALA A 1 168 ? -2.113 3.599 10.259 1.00 90.00 168 ALA A CA 1
ATOM 1342 C C . ALA A 1 168 ? -0.655 3.907 10.629 1.00 90.00 168 ALA A C 1
ATOM 1344 O O . ALA A 1 168 ? 0.118 4.405 9.812 1.00 90.00 168 ALA A O 1
ATOM 1345 N N . TYR A 1 169 ? -0.281 3.603 11.871 1.00 92.31 169 TYR A N 1
ATOM 1346 C CA . TYR A 1 169 ? 1.062 3.808 12.381 1.00 92.31 169 TYR A CA 1
ATOM 1347 C C . TYR A 1 169 ? 2.087 2.964 11.631 1.00 92.31 169 TYR A C 1
ATOM 1349 O O . TYR A 1 169 ? 3.109 3.500 11.200 1.00 92.31 169 TYR A O 1
ATOM 1357 N N . HIS A 1 170 ? 1.802 1.670 11.451 1.00 91.44 170 HIS A N 1
ATOM 1358 C CA . HIS A 1 170 ? 2.678 0.766 10.718 1.00 91.44 170 HIS A CA 1
ATOM 1359 C C . HIS A 1 170 ? 3.008 1.311 9.328 1.00 91.44 170 HIS A C 1
ATOM 1361 O O . HIS A 1 170 ? 4.184 1.401 8.984 1.00 91.44 170 HIS A O 1
ATOM 1367 N N . GLU A 1 171 ? 1.998 1.743 8.573 1.00 86.38 171 GLU A N 1
ATOM 1368 C CA . GLU A 1 171 ? 2.194 2.259 7.216 1.00 86.38 171 GLU A CA 1
ATOM 1369 C C . GLU A 1 171 ? 3.000 3.559 7.175 1.00 86.38 171 GLU A C 1
ATOM 1371 O O . GLU A 1 171 ? 3.929 3.694 6.378 1.00 86.38 171 GLU A O 1
ATOM 1376 N N . VAL A 1 172 ? 2.705 4.511 8.066 1.00 87.94 172 VAL A N 1
ATOM 1377 C CA . VAL A 1 172 ? 3.466 5.770 8.150 1.00 87.94 172 VAL A CA 1
ATOM 1378 C C . VAL A 1 172 ? 4.937 5.495 8.459 1.00 87.94 172 VAL A C 1
ATOM 1380 O O . VAL A 1 172 ? 5.835 6.103 7.873 1.00 87.94 172 VAL A O 1
ATOM 1383 N N . VAL A 1 173 ? 5.198 4.563 9.371 1.00 90.94 173 VAL A N 1
ATOM 1384 C CA . VAL A 1 173 ? 6.557 4.172 9.736 1.00 90.94 173 VAL A CA 1
ATOM 1385 C C . VAL A 1 173 ? 7.254 3.414 8.617 1.00 90.94 173 VAL A C 1
ATOM 1387 O O . VAL A 1 173 ? 8.418 3.707 8.349 1.00 90.94 173 VAL A O 1
ATOM 1390 N N . ALA A 1 174 ? 6.574 2.467 7.971 1.00 88.19 174 ALA A N 1
ATOM 1391 C CA . ALA A 1 174 ? 7.110 1.713 6.844 1.00 88.19 174 ALA A CA 1
ATOM 1392 C C . ALA A 1 174 ? 7.538 2.668 5.725 1.00 88.19 174 ALA A C 1
ATOM 1394 O O . ALA A 1 174 ? 8.672 2.593 5.255 1.00 88.19 174 ALA A O 1
ATOM 1395 N N . PHE A 1 175 ? 6.686 3.641 5.391 1.00 86.06 175 PHE A N 1
ATOM 1396 C CA . PHE A 1 175 ? 7.004 4.696 4.435 1.00 86.06 175 PHE A CA 1
ATOM 1397 C C . PHE A 1 175 ? 8.254 5.496 4.834 1.00 86.06 175 PHE A C 1
ATOM 1399 O O . PHE A 1 175 ? 9.147 5.713 4.009 1.00 86.06 175 PHE A O 1
ATOM 1406 N N . PHE A 1 176 ? 8.356 5.929 6.095 1.00 90.25 176 PHE A N 1
ATOM 1407 C CA . PHE A 1 176 ? 9.527 6.674 6.556 1.00 90.25 176 PHE A CA 1
ATOM 1408 C C . PHE A 1 176 ? 10.801 5.824 6.594 1.00 90.25 176 PHE A C 1
ATOM 1410 O O . PHE A 1 176 ? 11.867 6.341 6.270 1.00 90.25 176 PHE A O 1
ATOM 1417 N N . LEU A 1 177 ? 10.720 4.545 6.961 1.00 90.81 177 LEU A N 1
ATOM 1418 C CA . LEU A 1 177 ? 11.859 3.625 6.936 1.00 90.81 177 LEU A CA 1
ATOM 1419 C C . LEU A 1 177 ? 12.329 3.331 5.511 1.00 90.81 177 LEU A C 1
ATOM 1421 O O . LEU A 1 177 ? 13.533 3.261 5.293 1.00 90.81 177 LEU A O 1
ATOM 1425 N N . ASP A 1 178 ? 11.417 3.184 4.554 1.00 86.81 178 ASP A N 1
ATOM 1426 C CA . ASP A 1 178 ? 11.766 2.983 3.146 1.00 86.81 178 ASP A CA 1
ATOM 1427 C C . ASP A 1 178 ? 12.414 4.242 2.549 1.00 86.81 178 ASP A C 1
ATOM 1429 O O . ASP A 1 178 ? 13.468 4.187 1.914 1.00 86.81 178 ASP A O 1
ATOM 1433 N N . THR A 1 179 ? 11.843 5.412 2.848 1.00 85.69 179 THR A N 1
ATOM 1434 C CA . THR A 1 179 ? 12.309 6.687 2.285 1.00 85.69 179 THR A CA 1
ATOM 1435 C C . THR A 1 179 ? 13.581 7.210 2.969 1.00 85.69 179 THR A C 1
ATOM 1437 O O . THR A 1 179 ? 14.455 7.771 2.307 1.00 85.69 179 THR A O 1
ATOM 1440 N N . TYR A 1 180 ? 13.712 7.034 4.289 1.00 92.50 180 TYR A N 1
ATOM 1441 C CA . TYR A 1 180 ? 14.804 7.578 5.113 1.00 92.50 180 TYR A CA 1
ATOM 1442 C C . TYR A 1 180 ? 15.383 6.525 6.084 1.00 92.50 180 TYR A C 1
ATOM 1444 O O . TYR A 1 180 ? 15.440 6.754 7.301 1.00 92.50 180 TYR A O 1
ATOM 1452 N N . PRO A 1 181 ? 15.872 5.375 5.582 1.00 93.12 181 PRO A N 1
ATOM 1453 C CA . PRO A 1 181 ? 16.213 4.211 6.406 1.00 93.12 181 PRO A CA 1
ATOM 1454 C C . PRO A 1 181 ? 17.261 4.512 7.474 1.00 93.12 181 PRO A C 1
ATOM 1456 O O . PRO A 1 181 ? 17.151 4.051 8.610 1.00 93.12 181 PRO A O 1
ATOM 1459 N N . LYS A 1 182 ? 18.274 5.318 7.131 1.00 93.94 182 LYS A N 1
ATOM 1460 C CA . LYS A 1 182 ? 19.343 5.687 8.066 1.00 93.94 182 LYS A CA 1
ATOM 1461 C C . LYS A 1 182 ? 18.803 6.546 9.204 1.00 93.94 182 LYS A C 1
ATOM 1463 O O . LYS A 1 182 ? 18.950 6.163 10.358 1.00 93.94 182 LYS A O 1
ATOM 1468 N N . SER A 1 183 ? 18.161 7.672 8.889 1.00 94.38 183 SER A N 1
ATOM 1469 C CA . SER A 1 183 ? 17.701 8.633 9.895 1.00 94.38 183 SER A CA 1
ATOM 1470 C C . SER A 1 183 ? 16.644 8.012 10.811 1.00 94.38 183 SER A C 1
ATOM 1472 O O . SER A 1 183 ? 16.787 8.065 12.031 1.00 94.38 183 SER A O 1
ATOM 1474 N N . VAL A 1 184 ? 15.640 7.329 10.253 1.00 94.69 184 VAL A N 1
ATOM 1475 C CA . VAL A 1 184 ? 14.583 6.680 11.050 1.00 94.69 184 VAL A CA 1
ATOM 1476 C C . VAL A 1 184 ? 15.134 5.500 11.850 1.00 94.69 184 VAL A C 1
ATOM 1478 O O . VAL A 1 184 ? 14.808 5.364 13.027 1.00 94.69 184 VAL A O 1
ATOM 1481 N N . GLY A 1 185 ? 16.035 4.701 11.273 1.00 93.88 185 GLY A N 1
ATOM 1482 C CA . GLY A 1 185 ? 16.662 3.566 11.957 1.00 93.88 185 GLY A CA 1
ATOM 1483 C C . GLY A 1 185 ? 17.515 3.952 13.173 1.00 93.88 185 GLY A C 1
ATOM 1484 O O . GLY A 1 185 ? 17.753 3.112 14.041 1.00 93.88 185 GLY A O 1
ATOM 1485 N N . THR A 1 186 ? 17.957 5.213 13.292 1.00 93.94 186 THR A N 1
ATOM 1486 C CA . THR A 1 186 ? 18.666 5.674 14.502 1.00 93.94 186 THR A CA 1
ATOM 1487 C C . THR A 1 186 ? 17.757 5.827 15.717 1.00 93.94 186 THR A C 1
ATOM 1489 O O . THR A 1 186 ? 18.230 5.630 16.835 1.00 93.94 186 THR A O 1
ATOM 1492 N N . ILE A 1 187 ? 16.477 6.156 15.521 1.00 94.00 187 ILE A N 1
ATOM 1493 C CA . ILE A 1 187 ? 15.524 6.409 16.610 1.00 94.00 187 ILE A CA 1
ATOM 1494 C C . ILE A 1 187 ? 14.534 5.259 16.791 1.00 94.00 187 ILE A C 1
ATOM 1496 O O . ILE A 1 187 ? 14.210 4.888 17.916 1.00 94.00 187 ILE A O 1
ATOM 1500 N N . LEU A 1 188 ? 14.072 4.653 15.699 1.00 94.94 188 LEU A N 1
ATOM 1501 C CA . LEU A 1 188 ? 13.148 3.532 15.736 1.00 94.94 188 LEU A CA 1
ATOM 1502 C C . LEU A 1 188 ? 13.936 2.222 15.814 1.00 94.94 188 LEU A C 1
ATOM 1504 O O . LEU A 1 188 ? 14.091 1.496 14.834 1.00 94.94 188 LEU A O 1
ATOM 1508 N N . ARG A 1 189 ? 14.475 1.946 17.001 1.00 95.38 189 ARG A N 1
ATOM 1509 C CA . ARG A 1 189 ? 15.256 0.742 17.301 1.00 95.38 189 ARG A CA 1
ATOM 1510 C C . ARG A 1 189 ? 15.047 0.302 18.753 1.00 95.38 189 ARG A C 1
ATOM 1512 O O . ARG A 1 189 ? 14.722 1.151 19.589 1.00 95.38 189 ARG A O 1
ATOM 1519 N N . PRO A 1 190 ? 15.309 -0.978 19.089 1.00 96.50 190 PRO A N 1
ATOM 1520 C CA . PRO A 1 190 ? 15.074 -1.515 20.432 1.00 96.50 190 PRO A CA 1
ATOM 1521 C C . PRO A 1 190 ? 15.731 -0.738 21.580 1.00 96.50 190 PRO A C 1
ATOM 1523 O O . PRO A 1 190 ? 15.228 -0.764 22.694 1.00 96.50 190 PRO A O 1
ATOM 1526 N N . SER A 1 191 ? 16.856 -0.060 21.337 1.00 95.88 191 SER A N 1
ATOM 1527 C CA . SER A 1 191 ? 17.589 0.668 22.379 1.00 95.88 191 SER A CA 1
ATOM 1528 C C . SER A 1 191 ? 17.078 2.086 22.653 1.00 95.88 191 SER A C 1
ATOM 1530 O O . SER A 1 191 ? 17.515 2.686 23.627 1.00 95.88 191 SER A O 1
ATOM 1532 N N . GLU A 1 192 ? 16.210 2.643 21.803 1.00 96.00 192 GLU A N 1
ATOM 1533 C CA . GLU A 1 192 ? 15.767 4.047 21.900 1.00 96.00 192 GLU A CA 1
ATOM 1534 C C . GLU A 1 192 ? 14.263 4.162 22.146 1.00 96.00 192 GLU A C 1
ATOM 1536 O O . GLU A 1 192 ? 13.848 4.856 23.071 1.00 96.00 192 GLU A O 1
ATOM 1541 N N . LEU A 1 193 ? 13.455 3.475 21.331 1.00 96.81 193 LEU A N 1
ATOM 1542 C CA . LEU A 1 193 ? 11.993 3.447 21.423 1.00 96.81 193 LEU A CA 1
ATOM 1543 C C . LEU A 1 193 ? 11.501 1.986 21.354 1.00 96.81 193 LEU A C 1
ATOM 1545 O O . LEU A 1 193 ? 10.941 1.576 20.333 1.00 96.81 193 LEU A O 1
ATOM 1549 N N . PRO A 1 194 ? 11.787 1.150 22.372 1.00 97.31 194 PRO A N 1
ATOM 1550 C CA . PRO A 1 194 ? 11.512 -0.287 22.333 1.00 97.31 194 PRO A CA 1
ATOM 1551 C C . PRO A 1 194 ? 10.040 -0.645 22.096 1.00 97.31 194 PRO A C 1
ATOM 1553 O O . PRO A 1 194 ? 9.766 -1.553 21.307 1.00 97.31 194 PRO A O 1
ATOM 1556 N N . ALA A 1 195 ? 9.092 0.029 22.748 1.00 97.12 195 ALA A N 1
ATOM 1557 C CA . ALA A 1 195 ? 7.668 -0.278 22.621 1.00 97.12 195 ALA A CA 1
ATOM 1558 C C . ALA A 1 195 ? 7.129 0.136 21.245 1.00 97.12 195 ALA A C 1
ATOM 1560 O O . ALA A 1 195 ? 6.409 -0.624 20.597 1.00 97.12 195 ALA A O 1
ATOM 1561 N N . THR A 1 196 ? 7.553 1.299 20.764 1.00 95.94 196 THR A N 1
ATOM 1562 C CA . THR A 1 196 ? 7.246 1.833 19.435 1.00 95.94 196 THR A CA 1
ATOM 1563 C C . 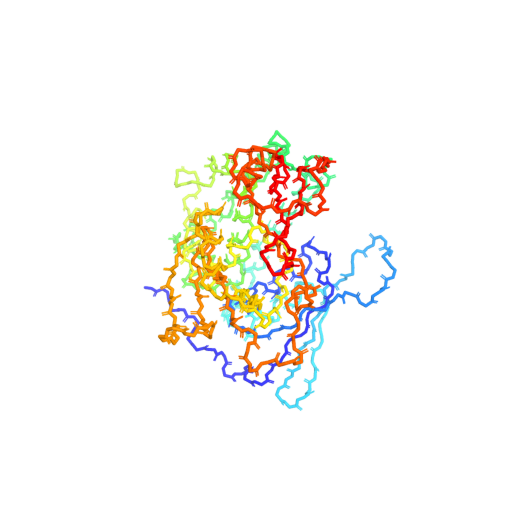THR A 1 196 ? 7.837 0.956 18.326 1.00 95.94 196 THR A C 1
ATOM 1565 O O . THR A 1 196 ? 7.153 0.616 17.361 1.00 95.94 196 THR A O 1
ATOM 1568 N N . PHE A 1 197 ? 9.093 0.525 18.477 1.00 96.31 197 PHE A N 1
ATOM 1569 C CA . PHE A 1 197 ? 9.736 -0.416 17.558 1.00 96.31 197 PHE A CA 1
ATOM 1570 C C . PHE A 1 197 ? 8.994 -1.755 17.530 1.00 96.31 197 PHE A C 1
ATOM 1572 O O . PHE A 1 197 ? 8.740 -2.303 16.459 1.00 96.31 197 PHE A O 1
ATOM 1579 N N . LYS A 1 198 ? 8.593 -2.266 18.700 1.00 96.12 198 LYS A N 1
ATOM 1580 C CA . LYS A 1 198 ? 7.821 -3.506 18.800 1.00 96.12 198 LYS A CA 1
ATOM 1581 C C . LYS A 1 198 ? 6.454 -3.394 18.123 1.00 96.12 198 LYS A C 1
ATOM 1583 O O . LYS A 1 198 ? 6.083 -4.325 17.415 1.00 96.12 198 LYS A O 1
ATOM 1588 N N . LEU A 1 199 ? 5.742 -2.277 18.294 1.00 95.12 199 LEU A N 1
ATOM 1589 C CA . LEU A 1 199 ? 4.496 -1.999 17.573 1.00 95.12 199 LEU A CA 1
ATOM 1590 C C . LEU A 1 199 ? 4.710 -2.100 16.054 1.00 95.12 199 LEU A C 1
ATOM 1592 O O . LEU A 1 199 ? 3.992 -2.836 15.387 1.00 95.12 199 LEU A O 1
ATOM 1596 N N . TYR A 1 200 ? 5.739 -1.448 15.507 1.00 94.62 200 TYR A N 1
ATOM 1597 C CA . TYR A 1 200 ? 6.048 -1.553 14.078 1.00 94.62 200 TYR A CA 1
ATOM 1598 C C . TYR A 1 200 ? 6.353 -2.999 13.634 1.00 94.62 200 TYR A C 1
ATOM 1600 O O . TYR A 1 200 ? 5.774 -3.481 12.656 1.00 94.62 200 TYR A O 1
ATOM 1608 N N . GLU A 1 201 ? 7.218 -3.713 14.362 1.00 93.00 201 GLU A N 1
ATOM 1609 C CA . GLU A 1 201 ? 7.616 -5.087 14.024 1.00 93.00 201 GLU A CA 1
ATOM 1610 C C . GLU A 1 201 ? 6.449 -6.082 14.079 1.00 93.00 201 GLU A C 1
ATOM 1612 O O . GLU A 1 201 ? 6.369 -6.978 13.235 1.00 93.00 201 GLU A O 1
ATOM 1617 N N . CYS A 1 202 ? 5.521 -5.916 15.028 1.00 91.88 202 CYS A N 1
ATOM 1618 C CA . CYS A 1 202 ? 4.325 -6.752 15.142 1.00 91.88 202 CYS A CA 1
ATOM 1619 C C . CYS A 1 202 ? 3.486 -6.742 13.856 1.00 91.88 202 CYS A C 1
ATOM 1621 O O . CYS A 1 202 ? 2.937 -7.778 13.474 1.00 91.88 202 CYS A O 1
ATOM 1623 N N . PHE A 1 203 ? 3.425 -5.601 13.170 1.00 89.12 203 PHE A N 1
ATOM 1624 C CA . PHE A 1 203 ? 2.628 -5.428 11.957 1.00 89.12 203 PHE A CA 1
ATOM 1625 C C . PHE A 1 203 ? 3.421 -5.663 10.667 1.00 89.12 203 PHE A C 1
ATOM 1627 O O . PHE A 1 203 ? 2.841 -6.131 9.688 1.00 89.12 203 PHE A O 1
ATOM 1634 N N . ARG A 1 204 ? 4.750 -5.490 10.682 1.00 86.69 204 ARG A N 1
ATOM 1635 C CA . ARG A 1 204 ? 5.627 -5.745 9.521 1.00 86.69 204 ARG A CA 1
ATOM 1636 C C . ARG A 1 204 ? 5.515 -7.168 8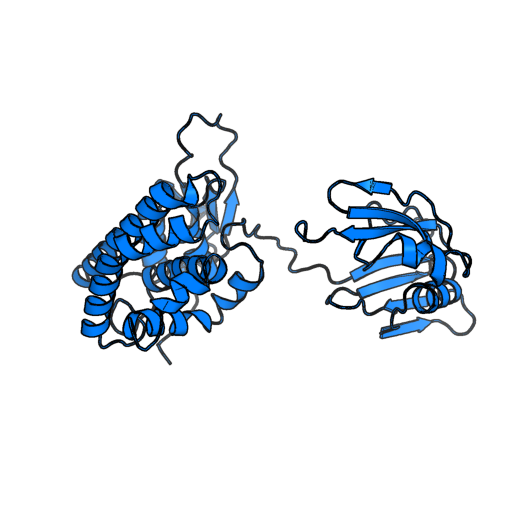.978 1.00 86.69 204 ARG A C 1
ATOM 1638 O O . ARG A 1 204 ? 5.622 -7.394 7.775 1.00 86.69 204 ARG A O 1
ATOM 1645 N N . VAL A 1 205 ? 5.306 -8.139 9.862 1.00 81.81 205 VAL A N 1
ATOM 1646 C CA . VAL A 1 205 ? 5.143 -9.554 9.493 1.00 81.81 205 VAL A CA 1
ATOM 1647 C C . VAL A 1 205 ? 3.677 -9.977 9.382 1.00 81.81 205 VAL A C 1
ATOM 1649 O O . VAL A 1 205 ? 3.393 -11.159 9.182 1.00 81.81 205 VAL A O 1
ATOM 1652 N N . HIS A 1 206 ? 2.730 -9.042 9.509 1.00 85.12 206 HIS A N 1
ATOM 1653 C CA . HIS A 1 206 ? 1.313 -9.363 9.456 1.00 85.12 206 HIS A CA 1
ATOM 1654 C C . HIS A 1 206 ? 0.914 -9.753 8.020 1.00 85.12 206 HIS A C 1
ATOM 1656 O O . HIS A 1 206 ? 1.056 -8.928 7.116 1.00 85.12 206 HIS A O 1
ATOM 1662 N N . PRO A 1 207 ? 0.358 -10.960 7.778 1.00 79.56 207 PRO A N 1
ATOM 1663 C CA . PRO A 1 207 ? 0.112 -11.475 6.424 1.00 79.56 207 PRO A CA 1
ATOM 1664 C C . PRO A 1 207 ? -0.763 -10.591 5.530 1.00 79.56 207 PRO A C 1
ATOM 1666 O O . PRO A 1 207 ? -0.707 -10.709 4.309 1.00 79.56 207 PRO A O 1
ATOM 1669 N N . ARG A 1 208 ? -1.604 -9.742 6.133 1.00 80.94 208 ARG A N 1
ATOM 1670 C CA . ARG A 1 208 ? -2.489 -8.828 5.401 1.00 80.94 208 ARG A CA 1
ATOM 1671 C C . ARG A 1 208 ? -1.824 -7.513 4.990 1.00 80.94 208 ARG A C 1
ATOM 1673 O O . ARG A 1 208 ? -2.192 -6.980 3.955 1.00 80.94 208 ARG A O 1
ATOM 1680 N N . LEU A 1 209 ? -0.838 -7.039 5.754 1.00 74.88 209 LEU A N 1
ATOM 1681 C CA . LEU A 1 209 ? -0.111 -5.797 5.456 1.00 74.88 209 LEU A CA 1
ATOM 1682 C C . LEU A 1 209 ? 1.138 -6.069 4.616 1.00 74.88 209 LEU A C 1
ATOM 1684 O O . LEU A 1 209 ? 1.435 -5.344 3.675 1.00 74.88 209 LEU A O 1
ATOM 1688 N N . SER A 1 210 ? 1.823 -7.191 4.856 1.00 67.00 210 SER A N 1
ATOM 1689 C CA . SER A 1 210 ? 3.025 -7.561 4.098 1.00 67.00 210 SER A CA 1
ATOM 1690 C C . SER A 1 210 ? 2.770 -7.791 2.602 1.00 67.00 210 SER A C 1
ATOM 1692 O O . SER A 1 210 ? 3.687 -7.633 1.798 1.00 67.00 210 SER A O 1
ATOM 1694 N N . ARG A 1 211 ? 1.527 -8.105 2.199 1.00 59.66 211 ARG A N 1
ATOM 1695 C CA . ARG A 1 211 ? 1.135 -8.153 0.778 1.00 59.66 211 ARG A CA 1
ATOM 1696 C C . ARG A 1 211 ? 1.186 -6.771 0.111 1.00 59.66 211 ARG A C 1
ATOM 1698 O O . ARG A 1 211 ? 1.516 -6.706 -1.070 1.00 59.66 211 ARG A O 1
ATOM 1705 N N . GLN A 1 212 ? 0.900 -5.693 0.844 1.00 56.53 212 GLN A N 1
ATOM 1706 C CA . GLN A 1 212 ? 0.810 -4.330 0.302 1.00 56.53 212 GLN A CA 1
ATOM 1707 C C . GLN A 1 212 ? 2.190 -3.706 0.043 1.00 56.53 212 GLN A C 1
ATOM 1709 O O . GLN A 1 212 ? 2.391 -3.077 -0.989 1.00 56.53 212 GLN A O 1
ATOM 1714 N N . VAL A 1 213 ? 3.178 -3.970 0.905 1.00 50.59 213 VAL A N 1
ATOM 1715 C CA . VAL A 1 213 ? 4.542 -3.401 0.809 1.00 50.59 213 VAL A CA 1
ATOM 1716 C C . VAL A 1 213 ? 5.288 -3.820 -0.475 1.00 50.59 213 VAL A C 1
ATOM 1718 O O . VAL A 1 213 ? 6.214 -3.146 -0.918 1.00 50.59 213 VAL A O 1
ATOM 1721 N N . SER A 1 214 ? 4.874 -4.908 -1.132 1.00 45.97 214 SER A N 1
ATOM 1722 C CA . SER A 1 214 ? 5.562 -5.446 -2.317 1.00 45.97 214 SER A CA 1
ATOM 1723 C C . SER A 1 214 ? 5.365 -4.655 -3.623 1.00 45.97 214 SER A C 1
ATOM 1725 O O . SER A 1 214 ? 6.025 -4.969 -4.613 1.00 45.97 214 SER A O 1
ATOM 1727 N N . THR A 1 215 ? 4.501 -3.631 -3.658 1.00 48.53 215 THR A N 1
ATOM 1728 C CA . THR A 1 215 ? 4.171 -2.895 -4.899 1.00 48.53 215 THR A CA 1
ATOM 1729 C C . THR A 1 215 ? 4.973 -1.607 -5.130 1.00 48.53 215 THR A C 1
ATOM 1731 O O . THR A 1 215 ? 4.717 -0.913 -6.112 1.00 48.53 215 THR A O 1
ATOM 1734 N N . GLY A 1 216 ? 5.960 -1.294 -4.280 1.00 41.88 216 GLY A N 1
ATOM 1735 C CA . GLY A 1 216 ? 7.001 -0.283 -4.548 1.00 41.88 216 GLY A CA 1
ATOM 1736 C C . GLY A 1 216 ? 6.592 1.192 -4.425 1.00 41.88 216 GLY A C 1
ATOM 1737 O O . GLY A 1 216 ? 7.426 2.068 -4.628 1.00 41.88 216 GLY A O 1
ATOM 1738 N N . ASP A 1 217 ? 5.338 1.484 -4.082 1.00 50.12 217 ASP A N 1
ATOM 1739 C CA . ASP A 1 217 ? 4.872 2.827 -3.726 1.00 50.12 217 ASP A CA 1
ATOM 1740 C C . ASP A 1 217 ? 3.623 2.682 -2.837 1.00 50.12 217 ASP A C 1
ATOM 1742 O O . ASP A 1 217 ? 2.575 2.272 -3.346 1.00 50.12 217 ASP A O 1
ATOM 1746 N N . PRO A 1 218 ? 3.709 2.962 -1.522 1.00 47.62 218 PRO A N 1
ATOM 1747 C CA . PRO A 1 218 ? 2.575 2.794 -0.613 1.00 47.62 218 PRO A CA 1
ATOM 1748 C C . PRO A 1 218 ? 1.437 3.773 -0.929 1.00 47.62 218 PRO A C 1
ATOM 1750 O O . PRO A 1 218 ? 0.300 3.533 -0.547 1.00 47.62 218 PRO A O 1
ATOM 1753 N N . TRP A 1 219 ? 1.706 4.853 -1.669 1.00 52.25 219 TRP A N 1
ATOM 1754 C CA . TRP A 1 219 ? 0.716 5.878 -2.004 1.00 52.25 219 TRP A CA 1
ATOM 1755 C C . TRP A 1 219 ? 0.156 5.739 -3.419 1.00 52.25 219 TRP A C 1
ATOM 1757 O O . TRP A 1 219 ? -0.771 6.468 -3.783 1.00 52.25 219 TRP A O 1
ATOM 1767 N N . ARG A 1 220 ? 0.679 4.816 -4.237 1.00 49.19 220 ARG A N 1
ATOM 1768 C CA . ARG A 1 220 ? 0.060 4.517 -5.529 1.00 49.19 220 ARG A CA 1
ATOM 1769 C C . ARG A 1 220 ? -1.196 3.709 -5.314 1.00 49.19 220 ARG A C 1
ATOM 1771 O O . ARG A 1 220 ? -1.162 2.623 -4.749 1.00 49.19 220 ARG A O 1
ATOM 1778 N N . TYR A 1 221 ? -2.275 4.228 -5.893 1.00 50.06 221 TYR A N 1
ATOM 1779 C CA . TYR A 1 221 ? -3.515 3.523 -6.185 1.00 50.06 221 TYR A CA 1
ATOM 1780 C C . TYR A 1 221 ? -3.269 2.037 -6.395 1.00 50.06 221 TYR A C 1
ATOM 1782 O O . TYR A 1 221 ? -2.813 1.611 -7.463 1.00 50.06 221 TYR A O 1
ATOM 1790 N N . HIS A 1 222 ? -3.684 1.232 -5.424 1.00 49.03 222 HIS A N 1
ATOM 1791 C CA . HIS A 1 222 ? -4.142 -0.094 -5.761 1.00 49.03 222 HIS A CA 1
ATOM 1792 C C . HIS A 1 222 ? -5.391 0.121 -6.610 1.00 49.03 222 HIS A C 1
ATOM 1794 O O . HIS A 1 222 ? -6.505 0.247 -6.104 1.00 49.03 222 HIS A O 1
ATOM 1800 N N . ARG A 1 223 ? -5.227 0.200 -7.937 1.00 43.44 223 ARG A N 1
ATOM 1801 C CA . ARG A 1 223 ? -6.343 -0.178 -8.797 1.00 43.44 223 ARG A CA 1
ATOM 1802 C C . ARG A 1 223 ? -6.713 -1.568 -8.312 1.00 43.44 223 ARG A C 1
ATOM 1804 O O . ARG A 1 223 ? -5.859 -2.454 -8.356 1.00 43.44 223 ARG A O 1
ATOM 1811 N N . CYS A 1 224 ? -7.944 -1.746 -7.840 1.00 41.78 224 CYS A N 1
ATOM 1812 C CA . CYS A 1 224 ? -8.568 -3.055 -7.707 1.00 41.78 224 CYS A CA 1
ATOM 1813 C C . CYS A 1 224 ? -8.630 -3.678 -9.105 1.00 41.78 224 CYS A C 1
ATOM 1815 O O . CYS A 1 224 ? -9.650 -3.693 -9.789 1.00 41.78 224 CYS A O 1
ATOM 1817 N N . SER A 1 225 ? -7.475 -4.113 -9.587 1.00 48.78 225 SER A N 1
ATOM 1818 C CA . SER A 1 225 ? -7.322 -4.831 -10.820 1.00 48.78 225 SER A CA 1
ATOM 1819 C C . SER A 1 225 ? -7.776 -6.241 -10.506 1.00 48.78 225 SER A C 1
ATOM 1821 O O . SER A 1 225 ? -7.107 -6.973 -9.783 1.00 48.78 225 SER A O 1
ATOM 1823 N N . ARG A 1 226 ? -8.910 -6.647 -11.081 1.00 45.94 226 ARG A N 1
ATOM 1824 C CA . ARG A 1 226 ? -9.301 -8.066 -11.132 1.00 45.94 226 ARG A CA 1
ATOM 1825 C C . ARG A 1 226 ? -8.214 -8.936 -11.783 1.00 45.94 226 ARG A C 1
ATOM 1827 O O . ARG A 1 226 ? -8.237 -10.154 -11.650 1.00 45.94 226 ARG A O 1
ATOM 1834 N N . VAL A 1 227 ? -7.270 -8.318 -12.497 1.00 51.31 227 VAL A N 1
ATOM 1835 C CA . VAL A 1 227 ? -6.074 -8.973 -13.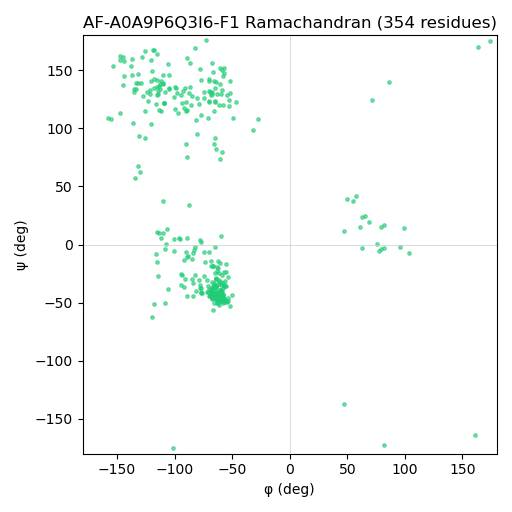022 1.00 51.31 227 VAL A CA 1
ATOM 1836 C C . VAL A 1 227 ? -5.034 -9.056 -11.905 1.00 51.31 227 VAL A C 1
ATOM 1838 O O . VAL A 1 227 ? -4.426 -8.050 -11.547 1.00 51.31 227 VAL A O 1
ATOM 1841 N N . LEU A 1 228 ? -4.841 -10.270 -11.381 1.00 52.84 228 LEU A N 1
ATOM 1842 C CA . LEU A 1 228 ? -3.894 -10.597 -10.304 1.00 52.84 228 LEU A CA 1
ATOM 1843 C C . LEU A 1 228 ? -2.425 -10.597 -10.757 1.00 52.84 228 LEU A C 1
ATOM 1845 O O . LEU A 1 228 ? -1.518 -10.618 -9.933 1.00 52.84 228 LEU A O 1
ATOM 1849 N N . GLY A 1 229 ? -2.188 -10.609 -12.067 1.00 63.62 229 GLY A N 1
ATOM 1850 C CA . GLY A 1 229 ? -0.857 -10.609 -12.655 1.00 63.62 229 GLY A CA 1
ATOM 1851 C C . GLY A 1 229 ? -0.882 -11.032 -14.119 1.00 63.62 229 GLY A C 1
ATOM 1852 O O . GLY A 1 229 ? -1.897 -11.508 -14.632 1.00 63.62 229 GLY A O 1
ATOM 1853 N N . LEU A 1 230 ? 0.255 -10.864 -14.789 1.00 74.12 230 LEU A N 1
ATOM 1854 C CA . LEU A 1 230 ? 0.499 -11.398 -16.124 1.00 74.12 230 LEU A CA 1
ATOM 1855 C C . LEU A 1 230 ? 1.111 -12.794 -15.980 1.00 74.12 230 LEU A C 1
ATOM 1857 O O . LEU A 1 230 ? 2.214 -12.927 -15.461 1.00 74.12 230 LEU A O 1
ATOM 1861 N N . ARG A 1 231 ? 0.394 -13.831 -16.420 1.00 78.81 231 ARG A N 1
ATOM 1862 C CA . ARG A 1 231 ? 0.897 -15.213 -16.382 1.00 78.81 231 ARG A CA 1
ATOM 1863 C C . ARG A 1 231 ? 1.656 -15.592 -17.648 1.00 78.81 231 ARG A C 1
ATOM 1865 O O . ARG A 1 231 ? 2.674 -16.262 -17.565 1.00 78.81 231 ARG A O 1
ATOM 1872 N N . ASP A 1 232 ? 1.118 -15.231 -18.803 1.00 79.75 232 ASP A N 1
ATOM 1873 C CA . ASP A 1 232 ? 1.567 -15.761 -20.086 1.00 79.75 232 ASP A CA 1
ATOM 1874 C C . ASP A 1 232 ? 1.484 -14.679 -21.164 1.00 79.75 232 ASP A C 1
ATOM 1876 O O . ASP A 1 232 ? 0.501 -13.933 -21.228 1.00 79.75 232 ASP A O 1
ATOM 1880 N N . VAL A 1 233 ? 2.517 -14.605 -22.001 1.00 84.62 233 VAL A N 1
ATOM 1881 C CA . VAL A 1 233 ? 2.540 -13.828 -23.241 1.00 84.62 233 VAL A CA 1
ATOM 1882 C C . VAL A 1 233 ? 2.633 -14.810 -24.404 1.00 84.62 233 VAL A C 1
ATOM 1884 O O . VAL A 1 233 ? 3.630 -15.507 -24.552 1.00 84.62 233 VAL A O 1
ATOM 1887 N N . GLY A 1 234 ? 1.599 -14.859 -25.244 1.00 84.75 234 GLY A N 1
ATOM 1888 C CA . GLY A 1 234 ? 1.524 -15.796 -26.366 1.00 84.75 234 GLY A CA 1
ATOM 1889 C C . GLY A 1 234 ? 1.935 -15.180 -27.706 1.00 84.75 234 GLY A C 1
ATOM 1890 O O . GLY A 1 234 ? 1.384 -14.155 -28.108 1.00 84.75 234 GLY A O 1
ATOM 1891 N N . PHE A 1 235 ? 2.827 -15.844 -28.444 1.00 86.38 235 PHE A N 1
ATOM 1892 C CA . PHE A 1 235 ? 3.126 -15.559 -29.850 1.00 86.38 235 PHE A CA 1
ATOM 1893 C C . PHE A 1 235 ? 2.651 -16.682 -30.767 1.00 86.38 235 PHE A C 1
ATOM 1895 O O . PHE A 1 235 ? 2.830 -17.867 -30.478 1.00 86.38 235 PHE A O 1
ATOM 1902 N N . LEU A 1 236 ? 2.117 -16.297 -31.927 1.00 85.25 236 LEU A N 1
ATOM 1903 C CA . LEU A 1 236 ? 1.918 -17.230 -33.029 1.00 85.25 236 LEU A CA 1
ATOM 1904 C C . LEU A 1 236 ? 3.173 -17.335 -33.878 1.00 85.25 236 LEU A C 1
ATOM 1906 O O . LEU A 1 236 ? 3.765 -16.325 -34.267 1.00 85.25 236 LEU A O 1
ATOM 1910 N N . VAL A 1 237 ? 3.524 -18.570 -34.217 1.00 87.81 237 VAL A N 1
ATOM 1911 C CA . VAL A 1 237 ? 4.679 -18.897 -35.052 1.00 87.81 237 VAL A CA 1
ATOM 1912 C C . VAL A 1 237 ? 4.279 -19.876 -36.151 1.00 87.81 237 VAL A C 1
ATOM 1914 O O . VAL A 1 237 ? 3.410 -20.728 -35.956 1.00 87.81 237 VAL A O 1
ATOM 1917 N N . ARG A 1 238 ? 4.900 -19.769 -37.330 1.00 87.06 238 ARG A N 1
ATOM 1918 C CA . ARG A 1 238 ? 4.628 -20.698 -38.445 1.00 87.06 238 ARG A CA 1
ATOM 1919 C C . ARG A 1 238 ? 5.348 -22.025 -38.266 1.00 87.06 238 ARG A C 1
ATOM 1921 O O . ARG A 1 238 ? 4.863 -23.053 -38.716 1.00 87.06 238 ARG A O 1
ATOM 1928 N N . ASP A 1 239 ? 6.511 -21.993 -37.618 1.00 88.44 239 ASP A N 1
ATOM 1929 C CA . ASP A 1 239 ? 7.329 -23.173 -37.361 1.00 88.44 239 ASP A CA 1
ATOM 1930 C C . ASP A 1 239 ? 7.847 -23.148 -35.922 1.00 88.44 239 ASP A C 1
ATOM 1932 O O . ASP A 1 239 ? 8.800 -22.438 -35.587 1.00 88.44 239 ASP A O 1
ATOM 1936 N N . ILE A 1 240 ? 7.235 -23.979 -35.076 1.00 89.94 240 ILE A N 1
ATOM 1937 C CA . ILE A 1 240 ? 7.555 -24.058 -33.650 1.00 89.94 240 ILE A CA 1
ATOM 1938 C C . ILE A 1 240 ? 9.009 -24.476 -33.388 1.00 89.94 240 ILE A C 1
ATOM 1940 O O . ILE A 1 240 ? 9.608 -24.041 -32.407 1.00 89.94 240 ILE A O 1
ATOM 1944 N N . ARG A 1 241 ? 9.627 -25.288 -34.258 1.00 90.56 241 ARG A N 1
ATOM 1945 C CA . ARG A 1 241 ? 11.013 -25.754 -34.076 1.00 90.56 241 ARG A CA 1
ATOM 1946 C C . ARG A 1 241 ? 12.006 -24.665 -34.437 1.00 90.56 241 ARG A C 1
ATOM 1948 O O . ARG A 1 241 ? 13.020 -24.515 -33.752 1.00 90.56 241 ARG A O 1
ATOM 1955 N N . ARG A 1 242 ? 11.731 -23.928 -35.513 1.00 91.56 242 ARG A N 1
ATOM 1956 C CA . ARG A 1 242 ? 12.533 -22.771 -35.919 1.00 91.56 242 ARG A CA 1
ATOM 1957 C C . ARG A 1 242 ? 12.485 -21.696 -34.841 1.00 91.56 242 ARG A C 1
ATOM 1959 O O . ARG A 1 242 ? 13.540 -21.211 -34.437 1.00 91.56 242 ARG A O 1
ATOM 1966 N N . SER A 1 243 ? 11.294 -21.387 -34.339 1.00 91.75 243 SER A N 1
ATOM 1967 C CA . SER A 1 243 ? 11.126 -20.387 -33.287 1.00 91.75 243 SER A CA 1
ATOM 1968 C C . SER A 1 243 ? 11.722 -20.864 -31.966 1.00 91.75 243 SER A C 1
ATOM 1970 O O . SER A 1 243 ? 12.456 -20.107 -31.345 1.00 91.75 243 SER A O 1
ATOM 1972 N N . LEU A 1 244 ? 11.567 -22.143 -31.598 1.00 92.38 244 LEU A N 1
ATOM 1973 C CA . LEU A 1 244 ? 12.248 -22.715 -30.431 1.00 92.38 244 LEU A CA 1
ATOM 1974 C C . LEU A 1 244 ? 13.755 -22.445 -30.464 1.00 92.38 244 LEU A C 1
ATOM 1976 O O . LEU A 1 244 ? 14.290 -21.874 -29.521 1.00 92.38 244 LEU A O 1
ATOM 1980 N N . LYS A 1 245 ? 14.424 -22.791 -31.571 1.00 92.44 245 LYS A N 1
ATOM 1981 C CA . LYS A 1 245 ? 15.862 -22.529 -31.741 1.00 92.44 245 LYS A CA 1
ATOM 1982 C C . LYS A 1 245 ? 16.189 -21.041 -31.670 1.00 92.44 245 LYS A C 1
ATOM 1984 O O . LYS A 1 245 ? 17.222 -20.675 -31.122 1.00 92.44 245 LYS A O 1
ATOM 1989 N N . PHE A 1 246 ? 15.336 -20.192 -32.238 1.00 92.06 246 PHE A N 1
ATOM 1990 C CA . PHE A 1 246 ? 15.538 -18.750 -32.207 1.00 92.06 246 PHE A CA 1
ATOM 1991 C C . PHE A 1 246 ? 15.554 -18.221 -30.768 1.00 92.06 246 PHE A C 1
ATOM 1993 O O . PHE A 1 246 ? 16.525 -17.570 -30.388 1.00 92.06 246 PHE A O 1
ATOM 2000 N N . TYR A 1 247 ? 14.545 -18.538 -29.956 1.00 91.50 247 TYR A N 1
ATOM 2001 C CA . TYR A 1 247 ? 14.456 -18.036 -28.582 1.00 91.50 247 TYR A CA 1
ATOM 2002 C C . TYR A 1 247 ? 15.516 -18.646 -27.657 1.00 91.50 247 TYR A C 1
ATOM 2004 O O . TYR A 1 247 ? 16.118 -17.920 -26.867 1.00 91.50 247 TYR A O 1
ATOM 2012 N N . THR A 1 248 ? 15.834 -19.937 -27.794 1.00 91.25 248 THR A N 1
ATOM 2013 C CA . THR A 1 248 ? 16.899 -20.550 -26.983 1.00 91.25 248 THR A CA 1
ATOM 2014 C C . THR A 1 248 ? 18.271 -19.989 -27.334 1.00 91.25 248 THR A C 1
ATOM 2016 O O . THR A 1 248 ? 19.047 -19.661 -26.444 1.00 91.25 248 THR A O 1
ATOM 2019 N N . ASN A 1 249 ? 18.587 -19.854 -28.625 1.00 90.50 249 ASN A N 1
ATOM 2020 C CA . ASN A 1 249 ? 19.952 -19.542 -29.045 1.00 90.50 249 ASN A CA 1
ATOM 2021 C C . ASN A 1 249 ? 20.252 -18.041 -29.004 1.00 90.50 249 ASN A C 1
ATOM 2023 O O . ASN A 1 249 ? 21.388 -17.672 -28.732 1.00 90.50 249 ASN A O 1
ATOM 2027 N N . ASN A 1 250 ? 19.262 -17.184 -29.285 1.00 87.31 250 ASN A N 1
ATOM 2028 C CA . ASN A 1 250 ? 19.479 -15.734 -29.357 1.00 87.31 250 ASN A CA 1
ATOM 2029 C C . ASN A 1 250 ? 19.188 -15.009 -28.043 1.00 87.31 250 ASN A C 1
ATOM 2031 O O . ASN A 1 250 ? 19.735 -13.936 -27.824 1.00 87.31 250 ASN A O 1
ATOM 2035 N N . PHE A 1 251 ? 18.321 -15.564 -27.191 1.00 86.44 251 PHE A N 1
ATOM 2036 C CA . PHE A 1 251 ? 17.956 -14.942 -25.913 1.00 86.44 251 PHE A CA 1
ATOM 2037 C C . PHE A 1 251 ? 18.367 -15.769 -24.695 1.00 86.44 251 PHE A C 1
ATOM 2039 O O . PHE A 1 251 ? 18.232 -15.298 -23.569 1.00 86.44 251 PHE A O 1
ATOM 2046 N N . GLY A 1 252 ? 18.847 -17.002 -24.888 1.00 89.00 252 GLY A N 1
ATOM 2047 C CA . GLY A 1 252 ? 19.194 -17.889 -23.779 1.00 89.00 252 GLY A CA 1
ATOM 2048 C C . GLY A 1 252 ? 17.981 -18.374 -22.982 1.00 89.00 252 GLY A C 1
ATOM 2049 O O . GLY A 1 252 ? 18.139 -18.785 -21.835 1.00 89.00 252 GLY A O 1
ATOM 2050 N N . PHE A 1 253 ? 16.772 -18.310 -23.551 1.00 92.00 253 PHE A N 1
ATOM 2051 C CA . PHE A 1 253 ? 15.561 -18.738 -22.853 1.00 92.00 253 PHE A CA 1
ATOM 2052 C C . PHE A 1 253 ? 15.570 -20.244 -22.594 1.00 92.00 253 PHE A C 1
ATOM 2054 O O . PHE A 1 253 ? 15.960 -21.042 -23.452 1.00 92.00 253 PHE A O 1
ATOM 2061 N N . VAL A 1 254 ? 15.096 -20.634 -21.411 1.00 91.25 254 VAL A N 1
ATOM 2062 C CA . VAL A 1 254 ? 15.007 -22.036 -21.001 1.00 91.25 254 VAL A CA 1
ATOM 2063 C C . VAL A 1 254 ? 13.616 -22.554 -21.339 1.00 91.25 254 VAL A C 1
ATOM 2065 O O . VAL A 1 254 ? 12.608 -22.006 -20.905 1.00 91.25 254 VAL A O 1
ATOM 2068 N N . CYS A 1 255 ? 13.558 -23.608 -22.152 1.00 93.25 255 CYS A N 1
ATOM 2069 C CA . CYS A 1 255 ? 12.304 -24.257 -22.518 1.00 93.25 255 CYS A CA 1
ATOM 2070 C C . CYS A 1 255 ? 11.747 -25.011 -21.301 1.00 93.25 255 CYS A C 1
ATOM 2072 O O . CYS A 1 255 ? 12.286 -26.053 -20.929 1.00 93.25 255 CYS A O 1
ATOM 2074 N N . ALA A 1 256 ? 10.663 -24.505 -20.718 1.00 88.94 256 ALA A N 1
ATOM 2075 C CA . ALA A 1 256 ? 10.004 -25.091 -19.552 1.00 88.94 256 ALA A CA 1
ATOM 2076 C C . ALA A 1 256 ? 9.079 -26.245 -19.951 1.00 88.94 256 ALA A C 1
ATOM 2078 O O . ALA A 1 256 ? 9.027 -27.293 -19.305 1.00 88.94 256 ALA A O 1
ATOM 2079 N N . LYS A 1 257 ? 8.367 -26.076 -21.070 1.00 90.94 257 LYS A N 1
ATOM 2080 C CA . LYS A 1 257 ? 7.411 -27.061 -21.574 1.00 90.94 257 LYS A CA 1
ATOM 2081 C C . LYS A 1 257 ? 7.432 -27.114 -23.085 1.00 90.94 257 LYS A C 1
ATOM 2083 O O . LYS A 1 257 ? 7.600 -26.105 -23.763 1.00 90.94 257 LYS A O 1
ATOM 2088 N N . LYS A 1 258 ? 7.242 -28.317 -23.618 1.00 91.88 258 LYS A N 1
ATOM 2089 C CA . LYS A 1 258 ? 7.283 -28.581 -25.052 1.00 91.88 258 LYS A CA 1
ATOM 2090 C C . LYS A 1 258 ? 6.318 -29.698 -25.409 1.00 91.88 258 LYS A C 1
ATOM 2092 O O . LYS A 1 258 ? 6.536 -30.850 -25.046 1.00 91.88 258 LYS A O 1
ATOM 2097 N N . LEU A 1 259 ? 5.274 -29.354 -26.149 1.00 87.94 259 LEU A N 1
ATOM 2098 C CA . LEU A 1 259 ? 4.285 -30.280 -26.687 1.00 87.94 259 LEU A CA 1
ATOM 2099 C C . LEU A 1 259 ? 4.308 -30.143 -28.207 1.00 87.94 259 LEU A C 1
ATOM 2101 O O . LEU A 1 259 ? 3.822 -29.161 -28.749 1.00 87.94 259 LEU A O 1
ATOM 2105 N N . MET A 1 260 ? 4.910 -31.097 -28.912 1.00 84.75 260 MET A N 1
ATOM 2106 C CA . MET A 1 260 ? 4.988 -31.061 -30.375 1.00 84.75 260 MET A CA 1
ATOM 2107 C C . MET A 1 260 ? 4.583 -32.411 -30.943 1.00 84.75 260 MET A C 1
ATOM 2109 O O . MET A 1 260 ? 5.019 -33.447 -30.434 1.00 84.75 260 MET A O 1
ATOM 2113 N N . ALA A 1 261 ? 3.820 -32.404 -32.032 1.00 78.81 261 ALA A N 1
ATOM 2114 C CA . ALA A 1 261 ? 3.550 -33.633 -32.762 1.00 78.81 261 ALA A CA 1
ATOM 2115 C C . ALA A 1 261 ? 4.835 -34.125 -33.473 1.00 78.81 261 ALA A C 1
ATOM 2117 O O . ALA A 1 261 ? 5.615 -33.310 -33.994 1.00 78.81 261 ALA A O 1
ATOM 2118 N N . PRO A 1 262 ? 5.096 -35.448 -33.506 1.00 74.50 262 PRO A N 1
ATOM 2119 C CA . PRO A 1 262 ? 6.221 -36.004 -34.248 1.00 74.50 262 PRO A CA 1
ATOM 2120 C C . PRO A 1 262 ? 6.169 -35.546 -35.706 1.00 74.50 262 PRO A C 1
ATOM 2122 O O . PRO A 1 262 ? 5.135 -35.643 -36.355 1.00 74.50 262 PRO A O 1
ATOM 2125 N N . GLN A 1 263 ? 7.282 -35.006 -36.205 1.00 71.06 263 GLN A N 1
ATOM 2126 C CA . GLN A 1 263 ? 7.453 -34.548 -37.593 1.00 71.06 263 GLN A CA 1
ATOM 2127 C C . GLN A 1 263 ? 6.540 -33.397 -38.070 1.00 71.06 263 GLN A C 1
ATOM 2129 O O . GLN A 1 263 ? 6.796 -32.867 -39.142 1.00 71.06 263 GLN A O 1
ATOM 2134 N N . SER A 1 264 ? 5.604 -32.900 -37.259 1.00 73.00 264 SER A N 1
ATOM 2135 C CA . SER A 1 264 ? 4.765 -31.741 -37.607 1.00 73.00 264 SER A CA 1
ATOM 2136 C C . SER A 1 264 ? 5.391 -30.398 -37.189 1.00 73.00 264 SER A C 1
ATOM 2138 O O . SER A 1 264 ? 6.285 -30.359 -36.335 1.00 73.00 264 SER A O 1
ATOM 2140 N N . HIS A 1 265 ? 4.914 -29.309 -37.799 1.00 73.88 265 HIS A N 1
ATOM 2141 C CA . HIS A 1 265 ? 5.145 -27.925 -37.366 1.00 73.88 265 HIS A CA 1
ATOM 2142 C C . HIS A 1 265 ? 4.151 -27.485 -36.273 1.00 73.88 265 HIS A C 1
ATOM 2144 O O . HIS A 1 265 ? 4.345 -26.431 -35.664 1.00 73.88 265 HIS A O 1
ATOM 2150 N N . LEU A 1 266 ? 3.146 -28.323 -35.986 1.00 76.88 266 LEU A N 1
ATOM 2151 C CA . LEU A 1 266 ? 2.200 -28.164 -34.890 1.00 76.88 266 LEU A CA 1
ATOM 2152 C C . LEU A 1 266 ? 2.877 -28.353 -33.540 1.00 76.88 266 LEU A C 1
ATOM 2154 O O . LEU A 1 266 ? 3.532 -29.372 -33.270 1.00 76.88 266 LEU A O 1
ATOM 2158 N N . GLY A 1 267 ? 2.661 -27.389 -32.658 1.00 83.94 267 GLY A N 1
ATOM 2159 C CA . GLY A 1 267 ? 3.135 -27.507 -31.300 1.00 83.94 267 GLY A CA 1
ATOM 2160 C C . GLY A 1 267 ? 2.935 -26.272 -30.451 1.00 83.94 267 GLY A C 1
ATOM 2161 O O . GLY A 1 267 ? 2.505 -25.209 -30.895 1.00 83.94 267 GLY A O 1
ATOM 2162 N N . TYR A 1 268 ? 3.290 -26.475 -29.196 1.00 87.75 268 TYR A N 1
ATOM 2163 C CA . TYR A 1 268 ? 3.215 -25.528 -28.117 1.00 87.75 268 TYR A CA 1
ATOM 2164 C C . TYR A 1 268 ? 4.516 -25.591 -27.320 1.00 87.75 268 TYR A C 1
ATOM 2166 O O . TYR A 1 268 ? 4.994 -26.679 -26.976 1.00 87.75 268 TYR A O 1
ATOM 2174 N N . VAL A 1 269 ? 5.106 -24.434 -27.053 1.00 89.69 269 VAL A N 1
ATOM 2175 C CA . VAL A 1 269 ? 6.340 -24.303 -26.272 1.00 89.69 269 VAL A CA 1
ATOM 2176 C C . VAL A 1 269 ? 6.149 -23.193 -25.251 1.00 89.69 269 VAL A C 1
ATOM 2178 O O . VAL A 1 269 ? 5.696 -22.122 -25.626 1.00 89.69 269 VAL A O 1
ATOM 2181 N N . GLU A 1 270 ? 6.532 -23.434 -23.999 1.00 92.31 270 GLU A N 1
ATOM 2182 C CA . GLU A 1 270 ? 6.640 -22.401 -22.960 1.00 92.31 270 GLU A CA 1
ATOM 2183 C C . GLU A 1 270 ? 8.118 -22.177 -22.623 1.00 92.31 270 GLU A C 1
ATOM 2185 O O . GLU A 1 270 ? 8.888 -23.142 -22.499 1.00 92.31 270 GLU A O 1
ATOM 2190 N N . PHE A 1 271 ? 8.499 -20.916 -22.440 1.00 91.25 271 PHE A N 1
ATOM 2191 C CA . PHE A 1 271 ? 9.796 -20.515 -21.908 1.00 91.25 271 PHE A CA 1
ATOM 2192 C C . PHE A 1 271 ? 9.656 -19.842 -20.552 1.00 91.25 271 PHE A C 1
ATOM 2194 O O . PHE A 1 271 ? 8.840 -18.929 -20.398 1.00 91.25 271 PHE A O 1
ATOM 2201 N N . ASP A 1 272 ? 10.535 -20.225 -19.631 1.00 87.94 272 ASP A N 1
ATOM 2202 C CA . ASP A 1 272 ? 10.767 -19.453 -18.418 1.00 87.94 272 ASP A CA 1
ATOM 2203 C C . ASP A 1 272 ? 11.572 -18.203 -18.771 1.00 87.94 272 ASP A C 1
ATOM 2205 O O . ASP A 1 272 ? 12.603 -18.269 -19.455 1.00 87.94 272 ASP A O 1
ATOM 2209 N N . LEU A 1 273 ? 11.099 -17.055 -18.293 1.00 85.69 273 LEU A N 1
ATOM 2210 C CA . LEU A 1 273 ? 11.792 -15.784 -18.436 1.00 85.69 273 LEU A CA 1
ATOM 2211 C C . LEU A 1 273 ? 12.534 -15.461 -17.129 1.00 85.69 273 LEU A C 1
ATOM 2213 O O . LEU A 1 273 ? 11.979 -15.626 -16.040 1.00 85.69 273 LEU A O 1
ATOM 2217 N N . PRO A 1 274 ? 13.793 -15.000 -17.197 1.00 79.56 274 PRO A N 1
ATOM 2218 C CA . PRO A 1 274 ? 14.556 -14.692 -15.997 1.00 79.56 274 PRO A CA 1
ATOM 2219 C C . PRO A 1 274 ? 13.907 -13.539 -15.220 1.00 79.56 274 PRO A C 1
ATOM 2221 O O . PRO A 1 274 ? 13.482 -12.544 -15.803 1.00 79.56 274 PRO A O 1
ATOM 2224 N N . ASN A 1 275 ? 13.896 -13.658 -13.889 1.00 78.31 275 ASN A N 1
ATOM 2225 C CA . ASN A 1 275 ? 13.423 -12.631 -12.951 1.00 78.31 275 ASN A CA 1
ATOM 2226 C C . ASN A 1 275 ? 11.931 -12.256 -13.077 1.00 78.31 275 ASN A C 1
ATOM 2228 O O . ASN A 1 275 ? 11.536 -11.169 -12.663 1.00 78.31 275 ASN A O 1
ATOM 2232 N N . THR A 1 276 ? 11.090 -13.141 -13.616 1.00 80.75 276 THR A N 1
ATOM 2233 C CA . THR A 1 276 ? 9.631 -12.967 -13.640 1.00 80.75 276 THR A CA 1
ATOM 2234 C C . THR A 1 276 ? 8.917 -14.306 -13.457 1.00 80.75 276 THR A C 1
ATOM 2236 O O . THR A 1 276 ? 9.494 -15.367 -13.681 1.00 80.75 276 THR A O 1
ATOM 2239 N N . THR A 1 277 ? 7.660 -14.262 -13.019 1.00 78.38 277 THR A N 1
ATOM 2240 C CA . THR A 1 277 ? 6.760 -15.426 -12.968 1.00 78.38 277 THR A CA 1
ATOM 2241 C C . THR A 1 277 ? 5.954 -15.602 -14.257 1.00 78.38 277 THR A C 1
ATOM 2243 O O . THR A 1 277 ? 5.242 -16.596 -14.398 1.00 78.38 277 THR A O 1
ATOM 2246 N N . ALA A 1 278 ? 6.047 -14.643 -15.185 1.00 85.62 278 ALA A N 1
ATOM 2247 C CA . ALA A 1 278 ? 5.423 -14.735 -16.495 1.00 85.62 278 ALA A CA 1
ATOM 2248 C C . ALA A 1 278 ? 6.221 -15.667 -17.419 1.00 85.62 278 ALA A C 1
ATOM 2250 O O . ALA A 1 278 ? 7.452 -15.631 -17.436 1.00 85.62 278 ALA A O 1
ATOM 2251 N N . VAL A 1 279 ? 5.516 -16.448 -18.235 1.00 87.88 279 VAL A N 1
ATOM 2252 C CA . VAL A 1 279 ? 6.112 -17.299 -19.275 1.00 87.88 279 VAL A CA 1
ATOM 2253 C C . VAL A 1 279 ? 5.880 -16.712 -20.667 1.00 87.88 279 VAL A C 1
ATOM 2255 O O . VAL A 1 279 ? 4.931 -15.956 -20.889 1.00 87.88 279 VAL A O 1
ATOM 2258 N N . LEU A 1 280 ? 6.752 -17.065 -21.613 1.00 89.56 280 LEU A N 1
ATOM 2259 C CA . LEU A 1 280 ? 6.529 -16.823 -23.041 1.00 89.56 280 LEU A CA 1
ATOM 2260 C C . LEU A 1 280 ? 6.023 -18.112 -23.690 1.00 89.56 280 LEU A C 1
ATOM 2262 O O . LEU A 1 280 ? 6.765 -19.095 -23.760 1.00 89.56 280 LEU A O 1
ATOM 2266 N N . SER A 1 281 ? 4.802 -18.092 -24.216 1.00 90.31 281 SER A N 1
ATOM 2267 C CA . SER A 1 281 ? 4.225 -19.205 -24.968 1.00 90.31 281 SER A CA 1
ATOM 2268 C C . SER A 1 281 ? 4.338 -18.995 -26.472 1.00 90.31 281 SER A C 1
ATOM 2270 O O . SER A 1 281 ? 3.984 -17.946 -27.001 1.00 90.31 281 SER A O 1
ATOM 2272 N N . LEU A 1 282 ? 4.756 -20.029 -27.196 1.00 89.44 282 LEU A N 1
ATOM 2273 C CA . LEU A 1 282 ? 4.670 -20.095 -28.650 1.00 89.44 282 LEU A CA 1
ATOM 2274 C C . LEU A 1 282 ? 3.598 -21.098 -29.054 1.00 89.44 282 LEU A C 1
ATOM 2276 O O . LEU A 1 282 ? 3.616 -22.243 -28.594 1.00 89.44 282 LEU A O 1
ATOM 2280 N N . LEU A 1 283 ? 2.716 -20.692 -29.960 1.00 86.81 283 LEU A N 1
ATOM 2281 C CA . LEU A 1 283 ? 1.676 -21.541 -30.528 1.00 86.81 283 LEU A CA 1
ATOM 2282 C C . LEU A 1 283 ? 1.831 -21.606 -32.050 1.00 86.81 283 LEU A C 1
ATOM 2284 O O . LEU A 1 283 ? 2.008 -20.584 -32.717 1.00 86.81 283 LEU A O 1
ATOM 2288 N N . SER A 1 284 ? 1.770 -22.811 -32.613 1.00 85.50 284 SER A N 1
ATOM 2289 C CA . SER A 1 284 ? 1.747 -22.990 -34.066 1.00 85.50 284 SER A CA 1
ATOM 2290 C C . SER A 1 284 ? 0.475 -22.396 -34.675 1.00 85.50 284 SER A C 1
ATOM 2292 O O . SER A 1 284 ? -0.620 -22.665 -34.189 1.00 85.50 284 SER A O 1
ATOM 2294 N N . GLN A 1 285 ? 0.611 -21.648 -35.772 1.00 80.19 285 GLN A N 1
ATOM 2295 C CA . GLN A 1 285 ? -0.517 -21.027 -36.482 1.00 80.19 285 GLN A CA 1
ATOM 2296 C C . GLN A 1 285 ? -1.505 -22.044 -37.088 1.00 80.19 285 GLN A C 1
ATOM 2298 O O . GLN A 1 285 ? -2.683 -21.746 -37.268 1.00 80.19 285 GLN A O 1
ATOM 2303 N N . GLU A 1 286 ? -1.032 -23.229 -37.471 1.00 72.62 286 GLU A N 1
ATOM 2304 C CA . GLU A 1 286 ? -1.854 -24.239 -38.142 1.00 72.62 286 GLU A CA 1
ATOM 2305 C C . GLU A 1 286 ? -3.027 -24.673 -37.234 1.00 72.62 286 GLU A C 1
ATOM 2307 O O . GLU A 1 286 ? -2.827 -25.127 -36.110 1.00 72.62 286 GLU A O 1
ATOM 2312 N N . GLY A 1 287 ? -4.261 -24.460 -37.713 1.00 65.62 287 GLY A N 1
ATOM 2313 C CA . GLY A 1 287 ? -5.501 -24.585 -36.930 1.00 65.62 287 GLY A CA 1
ATOM 2314 C C . GLY A 1 287 ? -6.142 -23.255 -36.502 1.00 65.62 287 GLY A C 1
ATOM 2315 O O . GLY A 1 287 ? -7.267 -23.274 -36.015 1.00 65.62 287 GLY A O 1
ATOM 2316 N N . GLN A 1 288 ? -5.468 -22.120 -36.726 1.00 68.94 288 GLN A N 1
ATOM 2317 C CA . GLN A 1 288 ? -5.952 -20.757 -36.443 1.00 68.94 288 GLN A CA 1
ATOM 2318 C C . GLN A 1 288 ? -5.770 -19.830 -37.669 1.00 68.94 288 GLN A C 1
ATOM 2320 O O . GLN A 1 288 ? -4.983 -18.877 -37.629 1.00 68.94 288 GLN A O 1
ATOM 2325 N N . PRO A 1 289 ? -6.423 -20.120 -38.814 1.00 67.44 289 PRO A N 1
ATOM 2326 C CA . PRO A 1 289 ? -6.221 -19.393 -40.076 1.00 67.44 289 PRO A CA 1
ATOM 2327 C C . PRO A 1 289 ? -6.571 -17.896 -40.007 1.00 67.44 289 PRO A C 1
ATOM 2329 O O . PRO A 1 289 ? -6.030 -17.098 -40.775 1.00 67.44 289 PRO A O 1
ATOM 2332 N N . GLU A 1 290 ? -7.449 -17.507 -39.086 1.00 67.06 290 GLU A N 1
ATOM 2333 C CA . GLU A 1 290 ? -7.846 -16.128 -38.801 1.00 67.06 290 GLU A CA 1
ATOM 2334 C C . GLU A 1 290 ? -6.727 -15.288 -38.168 1.00 67.06 290 GLU A C 1
ATOM 2336 O O . GLU A 1 290 ? -6.763 -14.055 -38.229 1.00 67.06 290 GLU A O 1
ATOM 2341 N N . HIS A 1 291 ? -5.702 -15.927 -37.603 1.00 67.75 291 HIS A N 1
ATOM 2342 C CA . HIS A 1 291 ? -4.613 -15.244 -36.928 1.00 67.75 291 HIS A CA 1
ATOM 2343 C C . HIS A 1 291 ? -3.319 -15.342 -37.741 1.00 67.75 291 HIS A C 1
ATOM 2345 O O . HIS A 1 291 ? -2.826 -16.419 -38.068 1.00 67.75 291 HIS A O 1
ATOM 2351 N N . GLN A 1 292 ? -2.751 -14.185 -38.095 1.00 71.00 292 GLN A N 1
ATOM 2352 C CA . GLN A 1 292 ? -1.493 -14.102 -38.837 1.00 71.00 292 GLN A CA 1
ATOM 2353 C C . GLN A 1 292 ? -0.332 -13.781 -37.878 1.00 71.00 292 GLN A C 1
ATOM 2355 O O . GLN A 1 292 ? -0.400 -12.773 -37.164 1.00 71.00 292 GLN A O 1
ATOM 2360 N N . PRO A 1 293 ? 0.753 -14.578 -37.881 1.00 72.12 293 PRO A N 1
ATOM 2361 C CA . PRO A 1 293 ? 1.999 -14.241 -37.202 1.00 72.12 293 PRO A CA 1
ATOM 2362 C C . PRO A 1 293 ? 2.485 -12.845 -37.602 1.00 72.12 293 PRO A C 1
ATOM 2364 O O . PRO A 1 293 ? 2.301 -12.428 -38.752 1.00 72.12 293 PRO A O 1
ATOM 2367 N N . GLY A 1 294 ? 3.022 -12.098 -36.639 1.00 64.75 294 GLY A N 1
ATOM 2368 C CA . GLY A 1 294 ? 3.386 -10.689 -36.805 1.00 64.75 294 GLY A CA 1
ATOM 2369 C C . GLY A 1 294 ? 2.215 -9.694 -36.764 1.00 64.75 294 GLY A C 1
ATOM 2370 O O . GLY A 1 294 ? 2.458 -8.491 -36.770 1.00 64.75 294 GLY A O 1
ATOM 2371 N N . LYS A 1 295 ? 0.951 -10.149 -36.702 1.00 65.44 295 LYS A N 1
ATOM 2372 C CA . LYS A 1 295 ? -0.236 -9.277 -36.542 1.00 65.44 295 LYS A CA 1
ATOM 2373 C C . LYS A 1 295 ? -1.001 -9.481 -35.235 1.00 65.44 295 LYS A C 1
ATOM 2375 O O . LYS A 1 295 ? -1.852 -8.659 -34.907 1.00 65.44 295 LYS A O 1
ATOM 2380 N N . MET A 1 296 ? -0.744 -10.576 -34.517 1.00 51.38 296 MET A N 1
ATOM 2381 C CA . MET A 1 296 ? -1.576 -10.978 -33.380 1.00 51.38 296 MET A CA 1
ATOM 2382 C C . MET A 1 296 ? -1.233 -10.242 -32.074 1.00 51.38 296 MET A C 1
ATOM 2384 O O . MET A 1 296 ? -2.111 -10.030 -31.243 1.00 51.38 296 MET A O 1
ATOM 2388 N N . THR A 1 297 ? 0.003 -9.774 -31.898 1.00 53.03 297 THR A N 1
ATOM 2389 C CA . THR A 1 297 ? 0.356 -8.933 -30.748 1.00 53.03 297 THR A CA 1
ATOM 2390 C C . THR A 1 297 ? 0.157 -7.466 -31.097 1.00 53.03 297 THR A C 1
ATOM 2392 O O . THR A 1 297 ? 1.078 -6.783 -31.533 1.00 53.03 297 THR A O 1
ATOM 2395 N N . GLN A 1 298 ? -1.065 -6.967 -30.905 1.00 48.50 298 GLN A N 1
ATOM 2396 C CA . GLN A 1 298 ? -1.331 -5.523 -30.964 1.00 48.50 298 GLN A CA 1
ATOM 2397 C C . GLN A 1 298 ? -0.726 -4.758 -29.767 1.00 48.50 298 GLN A C 1
ATOM 2399 O O . GLN A 1 298 ? -0.750 -3.531 -29.754 1.00 48.50 298 GLN A O 1
ATOM 2404 N N . GLY A 1 299 ? -0.164 -5.466 -28.778 1.00 55.03 299 GLY A N 1
ATOM 2405 C CA . GLY A 1 299 ? 0.579 -4.889 -27.658 1.00 55.03 299 GLY A CA 1
ATOM 2406 C C . GLY A 1 299 ? 2.098 -5.078 -27.801 1.00 55.03 299 GLY A C 1
ATOM 2407 O O . GLY A 1 299 ? 2.532 -6.111 -28.316 1.00 55.03 299 GLY A O 1
ATOM 2408 N N . PRO A 1 300 ? 2.921 -4.117 -27.344 1.00 63.81 300 PRO A N 1
ATOM 2409 C CA . PRO A 1 300 ? 4.373 -4.247 -27.367 1.00 63.81 300 PRO A CA 1
ATOM 2410 C C . PRO A 1 300 ? 4.839 -5.302 -26.353 1.00 63.81 300 PRO A C 1
ATOM 2412 O O . PRO A 1 300 ? 4.572 -5.179 -25.160 1.00 63.81 300 PRO A O 1
ATOM 2415 N N . PHE A 1 301 ? 5.569 -6.322 -26.814 1.00 83.81 301 PHE A N 1
ATOM 2416 C CA . PHE A 1 301 ? 6.375 -7.170 -25.935 1.00 83.81 301 PHE A CA 1
ATOM 2417 C C . PHE A 1 301 ? 7.764 -6.548 -25.801 1.00 83.81 301 PHE A C 1
ATOM 2419 O O . PHE A 1 301 ? 8.488 -6.425 -26.795 1.00 83.81 301 PHE A O 1
ATOM 2426 N N . SER A 1 302 ? 8.110 -6.131 -24.585 1.00 87.19 302 SER A N 1
ATOM 2427 C CA . SER A 1 302 ? 9.369 -5.453 -24.281 1.00 87.19 302 SER A CA 1
ATOM 2428 C C . SER A 1 302 ? 10.202 -6.270 -23.301 1.00 87.19 302 SER A C 1
ATOM 2430 O O . SER A 1 302 ? 9.686 -6.742 -22.291 1.00 87.19 302 SER A O 1
ATOM 2432 N N . LEU A 1 303 ? 11.495 -6.396 -23.579 1.00 88.38 303 LEU A N 1
ATOM 2433 C CA . LEU A 1 303 ? 12.477 -7.045 -22.719 1.00 88.38 303 LEU A CA 1
ATOM 2434 C C . LEU A 1 303 ? 13.488 -6.012 -22.232 1.00 88.38 303 LEU A C 1
ATOM 2436 O O . LEU A 1 303 ? 14.068 -5.287 -23.041 1.00 88.38 303 LEU A O 1
ATOM 2440 N N . ILE A 1 304 ? 13.720 -5.976 -20.921 1.00 88.81 304 ILE A N 1
ATOM 2441 C CA . ILE A 1 304 ? 14.801 -5.180 -20.339 1.00 88.81 304 ILE A CA 1
ATOM 2442 C C . ILE A 1 304 ? 16.085 -6.009 -20.387 1.00 88.81 304 ILE A C 1
ATOM 2444 O O . ILE A 1 304 ? 16.117 -7.160 -19.949 1.00 88.81 304 ILE A O 1
ATOM 2448 N N . VAL A 1 305 ? 17.142 -5.424 -20.937 1.00 89.31 305 VAL A N 1
ATOM 2449 C CA . VAL A 1 305 ? 18.457 -6.035 -21.124 1.00 89.31 305 VAL A CA 1
ATOM 2450 C C . VAL A 1 305 ? 19.533 -5.126 -20.541 1.00 89.31 305 VAL A C 1
ATOM 2452 O O . VAL A 1 305 ? 19.312 -3.941 -20.316 1.00 89.31 305 VAL A O 1
ATOM 2455 N N . LYS A 1 306 ? 20.720 -5.684 -20.284 1.00 88.81 306 LYS A N 1
ATOM 2456 C CA . LYS A 1 306 ? 21.829 -4.919 -19.691 1.00 88.81 306 LYS A CA 1
ATOM 2457 C C . LYS A 1 306 ? 22.382 -3.838 -20.622 1.00 88.81 306 LYS A C 1
ATOM 2459 O O . LYS A 1 306 ? 22.795 -2.790 -20.150 1.00 88.81 306 LYS A O 1
ATOM 2464 N N . ASP A 1 307 ? 22.461 -4.143 -21.915 1.00 91.06 307 ASP A N 1
ATOM 2465 C CA . ASP A 1 307 ? 23.020 -3.263 -22.945 1.00 91.06 307 ASP A CA 1
ATOM 2466 C C . ASP A 1 307 ? 22.463 -3.688 -24.311 1.00 91.06 307 ASP A C 1
ATOM 2468 O O . ASP A 1 307 ? 22.817 -4.748 -24.847 1.00 91.06 307 ASP A O 1
ATOM 2472 N N . VAL A 1 308 ? 21.587 -2.858 -24.877 1.00 92.38 308 VAL A N 1
ATOM 2473 C CA . VAL A 1 308 ? 20.939 -3.092 -26.174 1.00 92.38 308 VAL A CA 1
ATOM 2474 C C . VAL A 1 308 ? 21.974 -3.157 -27.293 1.00 92.38 308 VAL A C 1
ATOM 2476 O O . VAL A 1 308 ? 21.893 -4.016 -28.175 1.00 92.38 308 VAL A O 1
ATOM 2479 N N . ARG A 1 309 ? 22.980 -2.279 -27.277 1.00 90.88 309 ARG A N 1
ATOM 2480 C CA . ARG A 1 309 ? 23.983 -2.184 -28.349 1.00 90.88 309 ARG A CA 1
ATOM 2481 C C . ARG A 1 309 ? 24.885 -3.411 -28.362 1.00 90.88 309 ARG A C 1
ATOM 2483 O O . ARG A 1 309 ? 25.162 -3.953 -29.436 1.00 90.88 309 ARG A O 1
ATOM 2490 N N . SER A 1 310 ? 25.338 -3.856 -27.191 1.00 88.25 310 SER A N 1
ATOM 2491 C CA . SER A 1 310 ? 26.158 -5.062 -27.059 1.00 88.25 310 SER A CA 1
ATOM 2492 C C . SER A 1 310 ? 25.383 -6.299 -27.513 1.00 88.25 310 SER A C 1
ATOM 2494 O O . SER A 1 310 ? 25.913 -7.070 -28.317 1.00 88.25 310 SER A O 1
ATOM 2496 N N . MET A 1 311 ? 24.127 -6.450 -27.078 1.00 86.31 311 MET A N 1
ATOM 2497 C CA . MET A 1 311 ? 23.265 -7.574 -27.460 1.00 86.31 311 MET A CA 1
ATOM 2498 C C . MET A 1 311 ? 23.050 -7.635 -28.982 1.00 86.31 311 MET A C 1
ATOM 2500 O O . MET A 1 311 ? 23.277 -8.670 -29.614 1.00 86.31 311 MET A O 1
ATOM 2504 N N . LEU A 1 312 ? 22.715 -6.501 -29.611 1.00 86.81 312 LEU A N 1
ATOM 2505 C CA . LEU A 1 312 ? 22.513 -6.432 -31.062 1.00 86.81 312 LEU A CA 1
ATOM 2506 C C . LEU A 1 312 ? 23.780 -6.767 -31.858 1.00 86.81 312 LEU A C 1
ATOM 2508 O O . LEU A 1 312 ? 23.715 -7.494 -32.856 1.00 86.81 312 LEU A O 1
ATOM 2512 N N . LYS A 1 313 ? 24.931 -6.233 -31.429 1.00 79.06 313 LYS A N 1
ATOM 2513 C CA . LYS A 1 313 ? 26.199 -6.344 -32.160 1.00 79.06 313 LYS A CA 1
ATOM 2514 C C . LYS A 1 313 ? 26.856 -7.715 -32.008 1.00 79.06 313 LYS A C 1
ATOM 2516 O O . LYS A 1 313 ? 27.406 -8.215 -32.986 1.00 79.06 313 LYS A O 1
ATOM 2521 N N . LYS A 1 314 ? 26.852 -8.293 -30.803 1.00 64.31 314 LYS A N 1
ATOM 2522 C CA . LYS A 1 314 ? 27.593 -9.530 -30.500 1.00 64.31 314 LYS A CA 1
ATOM 2523 C C . LYS A 1 314 ? 26.754 -10.796 -30.637 1.00 64.31 314 LYS A C 1
ATOM 2525 O O . LYS A 1 314 ? 27.296 -11.812 -31.053 1.00 64.31 314 LYS A O 1
ATOM 2530 N N . GLU A 1 315 ? 25.469 -10.746 -30.299 1.00 63.50 315 GLU A N 1
ATOM 2531 C CA . GLU A 1 315 ? 24.686 -11.966 -30.048 1.00 63.50 315 GLU A CA 1
ATOM 2532 C C . GLU A 1 315 ? 23.576 -12.187 -31.078 1.00 63.50 315 GLU A C 1
ATOM 2534 O O . GLU A 1 315 ? 23.221 -13.326 -31.365 1.00 63.50 315 GLU A O 1
ATOM 2539 N N . MET A 1 316 ? 23.056 -11.120 -31.690 1.00 70.06 316 MET A N 1
ATOM 2540 C CA . MET A 1 316 ? 21.839 -11.217 -32.503 1.00 70.06 316 MET A CA 1
ATOM 2541 C C . MET A 1 316 ? 22.079 -11.078 -34.006 1.00 70.06 316 MET A C 1
ATOM 2543 O O . MET A 1 316 ? 21.662 -11.941 -34.780 1.00 70.06 316 MET A O 1
ATOM 2547 N N . THR A 1 317 ? 22.803 -10.046 -34.451 1.00 71.88 317 THR A N 1
ATOM 2548 C CA . THR A 1 317 ? 23.025 -9.842 -35.899 1.00 71.88 317 THR A CA 1
ATOM 2549 C C . THR A 1 317 ? 23.826 -10.998 -36.518 1.00 71.88 317 THR A C 1
ATOM 2551 O O . THR A 1 317 ? 23.535 -11.428 -37.632 1.00 71.88 317 THR A O 1
ATOM 2554 N N . GLY A 1 318 ? 24.776 -11.573 -35.769 1.00 65.62 318 GLY A N 1
ATOM 2555 C CA . GLY A 1 318 ? 25.554 -12.742 -36.201 1.00 65.62 318 GLY A CA 1
ATOM 2556 C C . GLY A 1 318 ? 24.737 -14.032 -36.358 1.00 65.62 318 GLY A C 1
ATOM 2557 O O . GLY A 1 318 ? 25.157 -14.933 -37.076 1.00 65.62 318 GLY A O 1
ATOM 2558 N N . ASN A 1 319 ? 23.551 -14.098 -35.748 1.00 68.44 319 ASN A N 1
ATOM 2559 C CA . ASN A 1 319 ? 22.657 -15.258 -35.762 1.00 68.44 319 ASN A CA 1
ATOM 2560 C C . ASN A 1 319 ? 21.421 -15.053 -36.660 1.00 68.44 319 ASN A C 1
ATOM 2562 O O . ASN A 1 319 ? 20.460 -15.821 -36.599 1.00 68.44 319 ASN A O 1
ATOM 2566 N N . GLY A 1 320 ? 21.437 -14.020 -37.513 1.00 69.75 320 GLY A N 1
ATOM 2567 C CA . GLY A 1 320 ? 20.378 -13.758 -38.490 1.00 69.75 320 GLY A CA 1
ATOM 2568 C C . GLY A 1 320 ? 19.129 -13.077 -37.921 1.00 69.75 320 GLY A C 1
ATOM 2569 O O . GLY A 1 320 ? 18.094 -13.060 -38.592 1.00 69.75 320 GLY A O 1
ATOM 2570 N N . VAL A 1 321 ? 19.203 -12.505 -36.714 1.00 83.69 321 VAL A N 1
ATOM 2571 C CA . VAL A 1 321 ? 18.132 -11.668 -36.151 1.00 83.69 321 VAL A CA 1
ATOM 2572 C C . VAL A 1 321 ? 18.027 -10.375 -36.963 1.00 83.69 321 VAL A C 1
ATOM 2574 O O . VAL A 1 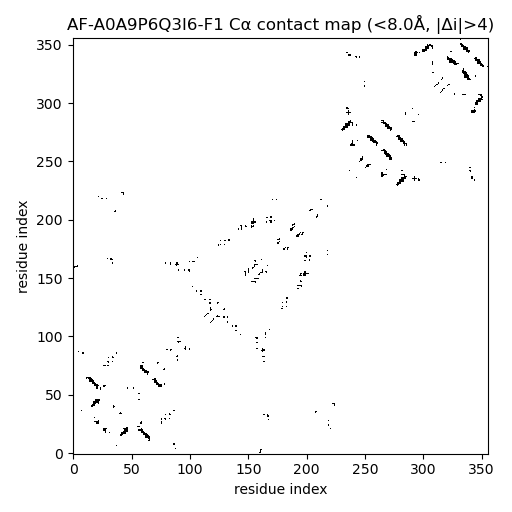321 ? 19.025 -9.687 -37.186 1.00 83.69 321 VAL A O 1
ATOM 2577 N N . LYS A 1 322 ? 16.815 -10.017 -37.401 1.00 87.44 322 LYS A N 1
ATOM 2578 C CA . LYS A 1 322 ? 16.575 -8.783 -38.160 1.00 87.44 322 LYS A CA 1
ATOM 2579 C C . LYS A 1 322 ? 16.251 -7.634 -37.215 1.00 87.44 322 LYS A C 1
ATOM 2581 O O . LYS A 1 322 ? 15.270 -7.700 -36.479 1.00 87.44 322 LYS A O 1
ATOM 2586 N N . VAL A 1 323 ? 17.031 -6.560 -37.283 1.00 89.44 323 VAL A N 1
ATOM 2587 C CA . VAL A 1 323 ? 16.709 -5.305 -36.594 1.00 89.44 323 VAL A CA 1
ATOM 2588 C C . VAL A 1 323 ? 15.648 -4.563 -37.404 1.00 89.44 323 VAL A C 1
ATOM 2590 O O . VAL A 1 323 ? 15.851 -4.274 -38.580 1.00 89.44 323 VAL A O 1
ATOM 2593 N N . HIS A 1 324 ? 14.497 -4.303 -36.786 1.00 88.31 324 HIS A N 1
ATOM 2594 C CA . HIS A 1 324 ? 13.395 -3.551 -37.382 1.00 88.31 324 HIS A CA 1
ATOM 2595 C C . HIS A 1 324 ? 13.594 -2.043 -37.227 1.00 88.31 324 HIS A C 1
ATOM 2597 O O . HIS A 1 324 ? 13.366 -1.299 -38.176 1.00 88.31 324 HIS A O 1
ATOM 2603 N N . ASN A 1 325 ? 14.002 -1.603 -36.032 1.00 89.38 325 ASN A N 1
ATOM 2604 C CA . ASN A 1 325 ? 14.293 -0.204 -35.728 1.00 89.38 325 ASN A CA 1
ATOM 2605 C C . ASN A 1 325 ? 15.321 -0.086 -34.580 1.00 89.38 325 ASN A C 1
ATOM 2607 O O . ASN A 1 325 ? 15.392 -0.969 -33.723 1.00 89.38 325 ASN A O 1
ATOM 2611 N N . GLY A 1 326 ? 16.077 1.010 -34.534 1.00 88.94 326 GLY A N 1
ATOM 2612 C CA . GLY A 1 326 ? 17.091 1.301 -33.520 1.00 88.94 326 GLY A CA 1
ATOM 2613 C C . GLY A 1 326 ? 18.459 0.641 -33.760 1.00 88.94 326 GLY A C 1
ATOM 2614 O O . GLY A 1 326 ? 18.694 0.058 -34.822 1.00 88.94 326 GLY A O 1
ATOM 2615 N N . PRO A 1 327 ? 19.392 0.741 -32.793 1.00 92.38 327 PRO A N 1
ATOM 2616 C CA . PRO A 1 327 ? 19.200 1.317 -31.458 1.00 92.38 327 PRO A CA 1
ATOM 2617 C C . PRO A 1 327 ? 18.997 2.843 -31.473 1.00 92.38 327 PRO A C 1
ATOM 2619 O O . PRO A 1 327 ? 19.771 3.570 -32.094 1.00 92.38 327 PRO A O 1
ATOM 2622 N N . GLU A 1 328 ? 17.967 3.314 -30.769 1.00 93.88 328 GLU A N 1
ATOM 2623 C CA . GLU A 1 328 ? 17.630 4.724 -30.534 1.00 93.88 328 GLU A CA 1
ATOM 2624 C C . GLU A 1 328 ? 18.009 5.114 -29.098 1.00 93.88 328 GLU A C 1
ATOM 2626 O O . GLU A 1 328 ? 17.709 4.385 -28.153 1.00 93.88 328 GLU A O 1
ATOM 2631 N N . GLU A 1 329 ? 18.672 6.260 -28.930 1.00 94.75 329 GLU A N 1
ATOM 2632 C CA . GLU A 1 329 ? 19.013 6.806 -27.610 1.00 94.75 329 GLU A CA 1
ATOM 2633 C C . GLU A 1 329 ? 17.916 7.734 -27.102 1.00 94.75 329 GLU A C 1
ATOM 2635 O O . GLU A 1 329 ? 17.469 8.647 -27.800 1.00 94.75 329 GLU A O 1
ATOM 2640 N N . HIS A 1 330 ? 17.572 7.559 -25.836 1.00 91.12 330 HIS A N 1
ATOM 2641 C CA . HIS A 1 330 ? 16.664 8.411 -25.091 1.00 91.12 330 HIS A CA 1
ATOM 2642 C C . HIS A 1 330 ? 17.326 8.905 -23.799 1.00 91.12 330 HIS A C 1
ATOM 2644 O O . HIS A 1 330 ? 18.364 8.402 -23.349 1.00 91.12 330 HIS A O 1
ATOM 2650 N N . SER A 1 331 ? 16.712 9.912 -23.170 1.00 90.00 331 SER A N 1
ATOM 2651 C CA . SER A 1 331 ? 17.159 10.425 -21.869 1.00 90.00 331 SER A CA 1
ATOM 2652 C C . SER A 1 331 ? 17.143 9.347 -20.782 1.00 90.00 331 SER A C 1
ATOM 2654 O O . SER A 1 331 ? 18.013 9.350 -19.919 1.00 90.00 331 SER A O 1
ATOM 2656 N N . TRP A 1 332 ? 16.204 8.405 -20.870 1.00 87.44 332 TRP A N 1
ATOM 2657 C CA . TRP A 1 332 ? 16.005 7.324 -19.906 1.00 87.44 332 TRP A CA 1
ATOM 2658 C C . TRP A 1 332 ? 16.769 6.028 -20.239 1.00 87.44 332 TRP A C 1
ATOM 2660 O O . TRP A 1 332 ? 16.874 5.159 -19.380 1.00 87.44 332 TRP A O 1
ATOM 2670 N N . GLY A 1 333 ? 17.317 5.868 -21.451 1.00 93.56 333 GLY A N 1
ATOM 2671 C CA . GLY A 1 333 ? 17.904 4.589 -21.877 1.00 93.56 333 GLY A CA 1
ATOM 2672 C C . GLY A 1 333 ? 18.054 4.432 -23.388 1.00 93.56 333 GLY A C 1
ATOM 2673 O O . GLY A 1 333 ? 17.965 5.417 -24.122 1.00 93.56 333 GLY A O 1
ATOM 2674 N N . THR A 1 334 ? 18.267 3.201 -23.845 1.00 94.38 334 THR A N 1
ATOM 2675 C CA . THR A 1 334 ? 18.351 2.828 -25.265 1.00 94.38 334 THR A CA 1
ATOM 2676 C C . THR A 1 334 ? 17.234 1.858 -25.612 1.00 94.38 334 THR A C 1
ATOM 2678 O O . THR A 1 334 ? 16.910 0.959 -24.838 1.00 94.38 334 THR A O 1
ATOM 2681 N N . LEU A 1 335 ? 16.667 1.992 -26.808 1.00 94.88 335 LEU A N 1
ATOM 2682 C CA . LEU A 1 335 ? 15.625 1.102 -27.310 1.00 94.88 335 LEU A CA 1
ATOM 2683 C C . LEU A 1 335 ? 15.967 0.585 -28.701 1.00 94.88 335 LEU A C 1
ATOM 2685 O O . LEU A 1 335 ? 16.405 1.334 -29.570 1.00 94.88 335 LEU A O 1
ATOM 2689 N N . ALA A 1 336 ? 15.700 -0.690 -28.951 1.00 93.12 336 ALA A N 1
ATOM 2690 C CA . ALA A 1 336 ? 15.661 -1.237 -30.299 1.00 93.12 336 ALA A CA 1
ATOM 2691 C C . ALA A 1 336 ? 14.467 -2.173 -30.471 1.00 93.12 336 ALA A C 1
ATOM 2693 O O . ALA A 1 336 ? 13.898 -2.686 -29.509 1.00 93.12 336 ALA A O 1
ATOM 2694 N N . ARG A 1 337 ? 14.080 -2.403 -31.721 1.00 91.56 337 ARG A N 1
ATOM 2695 C CA . ARG A 1 337 ? 13.038 -3.353 -32.102 1.00 91.56 337 ARG A CA 1
ATOM 2696 C C . ARG A 1 337 ? 13.636 -4.370 -33.050 1.00 91.56 337 ARG A C 1
ATOM 2698 O O . ARG A 1 337 ? 14.252 -3.995 -34.048 1.00 91.56 337 ARG A O 1
ATOM 2705 N N . ILE A 1 338 ? 13.423 -5.642 -32.766 1.00 91.19 338 ILE A N 1
ATOM 2706 C CA . ILE A 1 338 ? 13.861 -6.757 -33.604 1.00 91.19 338 ILE A CA 1
ATOM 2707 C C . ILE A 1 338 ? 12.662 -7.590 -34.042 1.00 91.19 338 ILE A C 1
ATOM 2709 O O . ILE A 1 338 ? 11.597 -7.539 -33.426 1.00 91.19 338 ILE A O 1
ATOM 2713 N N . LEU A 1 339 ? 12.847 -8.340 -35.121 1.00 88.94 339 LEU A N 1
ATOM 2714 C CA . LEU A 1 339 ? 11.871 -9.295 -35.621 1.00 88.94 339 LEU A CA 1
ATOM 2715 C C . LEU A 1 339 ? 12.316 -10.709 -35.280 1.00 88.94 339 LEU A C 1
ATOM 2717 O O . LEU A 1 339 ? 13.471 -11.083 -35.514 1.00 88.94 339 LEU A O 1
ATOM 2721 N N . ASP A 1 340 ? 11.374 -11.502 -34.786 1.00 88.25 340 ASP A N 1
ATOM 2722 C CA . ASP A 1 340 ? 11.521 -12.950 -34.767 1.00 88.25 340 ASP A CA 1
ATOM 2723 C C . ASP A 1 340 ? 11.376 -13.541 -36.198 1.00 88.25 340 ASP A C 1
ATOM 2725 O O . ASP A 1 340 ? 11.093 -12.814 -37.162 1.00 88.25 340 ASP A O 1
ATOM 2729 N N . PRO A 1 341 ? 11.562 -14.862 -36.385 1.00 88.62 341 PRO A N 1
ATOM 2730 C CA . PRO A 1 341 ? 11.447 -15.507 -37.697 1.00 88.62 341 PRO A CA 1
ATOM 2731 C C . PRO A 1 341 ? 10.069 -15.383 -38.367 1.00 88.62 341 PRO A C 1
ATOM 2733 O O . PRO A 1 341 ? 9.939 -15.662 -39.564 1.00 88.62 341 PRO A O 1
ATOM 2736 N N . ASP A 1 342 ? 9.045 -15.008 -37.605 1.00 87.00 342 ASP A N 1
ATOM 2737 C CA . ASP A 1 342 ? 7.656 -14.866 -38.024 1.00 87.00 342 ASP A CA 1
ATOM 2738 C C . ASP A 1 342 ? 7.193 -13.396 -38.066 1.00 87.00 342 ASP A C 1
ATOM 2740 O O . ASP A 1 342 ? 6.028 -13.116 -38.353 1.00 87.00 342 ASP A O 1
ATOM 2744 N N . ASN A 1 343 ? 8.138 -12.460 -37.922 1.00 87.06 343 ASN A N 1
ATOM 2745 C CA . ASN A 1 343 ? 7.955 -11.009 -37.889 1.00 87.06 343 ASN A CA 1
ATOM 2746 C C . ASN A 1 343 ? 7.149 -10.490 -36.688 1.00 87.06 343 ASN A C 1
ATOM 2748 O O . ASN A 1 343 ? 6.573 -9.404 -36.762 1.00 87.06 343 ASN A O 1
ATOM 2752 N N . ASN A 1 344 ? 7.122 -11.224 -35.577 1.00 86.25 344 ASN A N 1
ATOM 2753 C CA . ASN A 1 344 ? 6.699 -10.667 -34.298 1.00 86.25 344 ASN A CA 1
ATOM 2754 C C . ASN A 1 344 ? 7.735 -9.625 -33.850 1.00 86.25 344 ASN A C 1
ATOM 2756 O O . ASN A 1 344 ? 8.944 -9.874 -33.890 1.00 86.25 344 ASN A O 1
ATOM 2760 N N . VAL A 1 345 ? 7.257 -8.444 -33.451 1.00 87.75 345 VAL A N 1
ATOM 2761 C CA . VAL A 1 345 ? 8.115 -7.337 -33.018 1.00 87.75 345 VAL A CA 1
ATOM 2762 C C . VAL A 1 345 ? 8.428 -7.498 -31.537 1.00 87.75 345 VAL A C 1
ATOM 2764 O O . VAL A 1 345 ? 7.530 -7.463 -30.697 1.00 87.75 345 VAL A O 1
ATOM 2767 N N . ILE A 1 346 ? 9.712 -7.619 -31.218 1.00 89.50 346 ILE A N 1
ATOM 2768 C CA . ILE A 1 346 ? 10.220 -7.651 -29.846 1.00 89.50 346 ILE A CA 1
ATOM 2769 C C . ILE A 1 346 ? 10.966 -6.344 -29.610 1.00 89.50 346 ILE A C 1
ATOM 2771 O O . ILE A 1 346 ? 11.907 -6.016 -30.337 1.00 89.50 346 ILE A O 1
ATOM 2775 N N . THR A 1 347 ? 10.543 -5.588 -28.604 1.00 90.88 347 THR A N 1
ATOM 2776 C CA . THR A 1 347 ? 11.261 -4.391 -28.163 1.00 90.88 347 THR A CA 1
ATOM 2777 C C . THR A 1 347 ? 12.301 -4.811 -27.129 1.00 90.88 347 THR A C 1
ATOM 2779 O O . THR A 1 347 ? 11.984 -5.540 -26.197 1.00 90.88 347 THR A O 1
ATOM 2782 N N . ILE A 1 348 ? 13.544 -4.374 -27.285 1.00 92.25 348 ILE A N 1
ATOM 2783 C CA . ILE A 1 348 ? 14.609 -4.556 -26.296 1.00 92.25 348 ILE A CA 1
ATOM 2784 C C . ILE A 1 348 ? 15.033 -3.188 -25.778 1.00 92.25 348 ILE A C 1
ATOM 2786 O O . ILE A 1 348 ? 15.154 -2.236 -26.554 1.00 92.25 348 ILE A O 1
ATOM 2790 N N . ILE A 1 349 ? 15.200 -3.089 -24.466 1.00 93.56 349 ILE A N 1
ATOM 2791 C CA . ILE A 1 349 ? 15.389 -1.825 -23.765 1.00 93.56 349 ILE A CA 1
ATOM 2792 C C . ILE A 1 349 ? 16.522 -1.977 -22.757 1.00 93.56 349 ILE A C 1
ATOM 2794 O O . ILE A 1 349 ? 16.531 -2.945 -22.007 1.00 93.56 349 ILE A O 1
ATOM 2798 N N . ASP A 1 350 ? 17.442 -1.022 -22.700 1.00 93.00 350 ASP A N 1
ATOM 2799 C CA . ASP A 1 350 ? 18.281 -0.806 -21.522 1.00 93.00 350 ASP A CA 1
ATOM 2800 C C . ASP A 1 350 ? 17.863 0.503 -20.851 1.00 93.00 350 ASP A C 1
ATOM 2802 O O . ASP A 1 350 ? 17.393 1.434 -21.508 1.00 93.00 350 ASP A O 1
ATOM 2806 N N . ILE A 1 351 ? 17.957 0.541 -19.524 1.00 87.81 351 ILE A N 1
ATOM 2807 C CA . ILE A 1 351 ? 17.547 1.687 -18.711 1.00 87.81 351 ILE A CA 1
ATOM 2808 C C . ILE A 1 351 ? 18.804 2.256 -18.060 1.00 87.81 351 ILE A C 1
ATOM 2810 O O . ILE A 1 351 ? 19.636 1.518 -17.530 1.00 87.81 351 ILE A O 1
ATOM 2814 N N . LYS A 1 352 ? 18.977 3.578 -18.136 1.00 86.81 352 LYS A N 1
ATOM 2815 C CA . LYS A 1 352 ? 20.107 4.264 -17.501 1.00 86.81 352 LYS A CA 1
ATOM 2816 C C . LYS A 1 352 ? 19.929 4.243 -15.975 1.00 86.81 352 LYS A C 1
ATOM 2818 O O . LYS A 1 352 ? 18.810 4.454 -15.503 1.00 86.81 352 LYS A O 1
ATOM 2823 N N . PRO A 1 353 ? 21.013 4.077 -15.193 1.00 79.25 353 PRO A N 1
ATOM 2824 C CA . PRO A 1 353 ? 20.934 4.147 -13.737 1.00 79.25 353 PRO A CA 1
ATOM 2825 C C . PRO A 1 353 ? 20.232 5.430 -13.271 1.00 79.25 353 PRO A C 1
ATOM 2827 O O . PRO A 1 353 ? 20.581 6.525 -13.715 1.00 79.25 353 PRO A O 1
ATOM 2830 N N . GLY A 1 354 ? 19.246 5.287 -12.381 1.00 69.94 354 GLY A N 1
ATOM 2831 C CA . GLY A 1 354 ? 18.427 6.395 -11.870 1.00 69.94 354 GLY A CA 1
ATOM 2832 C C . GLY A 1 354 ? 17.084 6.613 -12.581 1.00 69.94 354 GLY A C 1
ATOM 2833 O O . GLY A 1 354 ? 16.329 7.482 -12.150 1.00 69.94 354 GLY A O 1
ATOM 2834 N N . PHE A 1 355 ? 16.776 5.833 -13.622 1.00 62.56 355 PHE A N 1
ATOM 2835 C CA . PHE A 1 355 ? 15.460 5.783 -14.284 1.00 62.56 355 PHE A CA 1
ATOM 2836 C C . PHE A 1 355 ? 14.717 4.450 -14.073 1.00 62.56 355 PHE A C 1
ATOM 2838 O O . PHE A 1 355 ? 13.680 4.234 -14.701 1.00 62.56 355 PHE A O 1
ATOM 2845 N N . GLU A 1 356 ? 15.273 3.565 -13.239 1.00 57.88 356 GLU A N 1
ATOM 2846 C CA . GLU A 1 356 ? 14.708 2.252 -12.883 1.00 57.88 356 GLU A CA 1
ATOM 2847 C C . GLU A 1 356 ? 13.474 2.349 -11.980 1.00 57.88 356 GLU A C 1
ATOM 2849 O O . GLU A 1 356 ? 13.425 3.272 -11.128 1.00 57.88 356 GLU A O 1
#

Radius of gyration: 26.58 Å; Cα contacts (8 Å, |Δi|>4): 538; chains: 1; bounding box: 58×61×70 Å

InterPro domains:
  IPR004046 Glutathione S-transferase, C-terminal [PF14497] (112-210)
  IPR004360 Glyoxalase/fosfomycin resistance/dioxygenase domain [PF00903] (233-346)
  IPR029068 Glyoxalase/Bleomycin resistance protein/Dihydroxybiphenyl dioxygenase [G3DSA:3.10.180.10] (225-351)
  IPR029068 Glyoxalase/Bleomycin resistance protein/Dihydroxybiphenyl dioxygenase [SSF54593] (232-351)
  IPR036282 Glutathione S-transferase, C-terminal domain superfamily [SSF47616] (88-220)
  IPR037523 Vicinal oxygen chelate (VOC), core domain [PS51819] (229-351)
  IPR050213 Glutathione S-transferase superfamily [PTHR11571] (33-210)

Solvent-accessible surface area (backbone atoms only — not comparable to full-atom values): 20225 Å² total; per-residue (Å²): 131,69,87,62,83,86,62,77,61,75,90,50,64,70,41,43,38,37,37,28,18,50,88,43,81,73,48,32,51,64,49,52,49,54,36,53,60,64,73,49,71,59,44,82,38,69,54,82,79,65,76,82,55,101,63,81,64,66,18,32,40,39,40,34,40,64,90,66,52,75,49,75,43,58,43,43,66,57,43,34,56,52,49,21,56,75,67,70,18,54,54,96,43,74,70,45,39,51,52,49,52,53,52,50,54,51,52,50,51,51,50,55,47,43,41,70,66,24,60,74,39,100,58,53,80,41,60,72,51,45,48,52,51,48,63,69,45,44,66,59,53,50,55,51,29,56,47,20,48,75,32,70,42,68,36,26,76,56,60,82,46,78,33,55,61,53,56,50,48,33,52,58,49,51,53,45,40,72,74,36,44,69,69,43,50,71,51,58,28,75,90,70,28,42,32,51,32,40,30,38,55,60,44,61,72,29,80,64,52,48,64,60,71,74,71,84,48,93,75,58,79,77,69,80,55,90,68,89,70,74,57,71,49,78,43,53,28,77,39,40,68,62,48,49,51,47,45,34,72,59,69,65,41,46,76,72,42,78,49,64,52,87,96,51,48,49,31,39,37,33,26,52,43,86,97,54,85,34,31,44,34,41,36,28,34,81,94,39,87,93,54,51,53,51,64,73,68,87,61,89,48,73,43,83,45,94,46,49,67,59,44,46,67,70,50,27,51,81,71,72,45,44,76,74,43,67,83,42,85,53,97,54,28,37,37,31,30,33,33,51,101,46,50,38,68,39,34,38,29,18,69,39,93,91,63,122

pLDDT: mean 82.7, std 15.05, range [32.12, 97.31]

Secondary structure (DSSP, 8-state):
------SS-GGGTT-EEEEE-TTSTTTTHHHHHHHHHTT--EEEE---S----SSPPPPEEEEE-TTS-EEEEESHHHHHHHHHHHTT-S-SSHHHHHHHHHHHHHHHHHHHHHIIIIITSS-TT-HHHHHHHHHHHHHHHHHHHHHHHHTTT-SSSSTT---HHHHHHHHHHHHHHHHSHHHHHHHSSTTT-HHHHHHHHHHHT-TTTTTTGGGS-TTS-----S-----EEEEEES-HHHHHHHHHHHH--EEEEEEE-TTSS-EEEEEEPTT-S-EEEEEESTT-TT--TTTS--S-EEEE-S-HHHIIIIIIGGGTPEEEEEEEE-SSEEEEEEE-TT--EEEEEEE-TT--

Mean predicted aligned error: 13.08 Å